Protein AF-A0A7X1XUM6-F1 (afdb_monomer_lite)

Secondary structure (DSSP, 8-state):
----------------------PPPTT-----HHHHHHHHHHHTS-GGGEEEEEEEE-TTT-SSEEEEEEES--HHHHHHHHHHTSSEEE--SSSEEEEEEE---TTSPPPHHHHHHHHTGGGGSSEEEE-SSS----TTTTS---SGGGGTTS--PPPSS-EEEEHHHHHHHHHHHHTTSSSEEEEEE-TTS-SEEE--SSEEEE--SEEEEEEEETT--S--EEEEEETTT--EEEEE--TT-HHHHHHHHHHHHHHHHHHTT--

pLDDT: mean 76.16, std 19.1, range [27.42, 94.5]

Sequence (267 aa):
MSSIYNTLEEPNLDIKLPNFVVSIPRKCNRITQTFIKNYAKILKCDPRNILIFERYSDTTISEYEFISCHYLHNENIDTHLDRLEIGYRVSTKGHSQWRFKRNIEKDKNLSDGEKYFSESFCQLFERAVDVTNGHEHLSRKNTEFKPDNRYDTLYKKPLQAPAIIYTSDVCVKLKRLTDQLINPVIEIAEEAGFPFNILKAGVITTKKPHILVKIREEKSDEVIYLAILDSQSLVISGIVQSKHSPEWNNFFMVINAENEDYQNEMV

Organism: NCBI:txid1608996

Foldseek 3Di:
DDDDDDPPDDPPPPPPPPDDDPDDDPDDPPCAPVNLCVVCVVVVHDQQQEKEWEWDDDPVRDPWIKIKIKGFDDVLLVVLCVLLVQWDWDDDPGITITIGTFHPDPPDDTDPSRLCVVQQVNLLHQFYQYPHVPDTPRPCPPDDNDNVLSRLQGADAFAPAKFKDFLVVLCVQCCVVPVPAAAKFKWKADLLRDDTHTRDGDIDIGRQQWIWIFIDHPPDPDTQWIFIAGRHPRHTSDIDGDPPRSVNVSNVSSVVSSSVNRVVVPD

Radius of gyration: 22.49 Å; chains: 1; bounding box: 47×79×59 Å

Structure (mmCIF, N/CA/C/O backbone):
data_AF-A0A7X1XUM6-F1
#
_entry.id   AF-A0A7X1XUM6-F1
#
loop_
_atom_site.group_PDB
_atom_site.id
_atom_site.type_symbol
_atom_site.label_atom_id
_atom_site.label_alt_id
_atom_site.label_comp_id
_atom_site.label_asym_id
_atom_site.label_entity_id
_atom_site.label_seq_id
_atom_site.pdbx_PDB_ins_code
_atom_site.Cartn_x
_atom_site.Cartn_y
_atom_site.Cartn_z
_atom_site.occupancy
_atom_site.B_iso_or_equiv
_atom_site.auth_seq_id
_atom_site.auth_comp_id
_atom_site.auth_asym_id
_atom_site.auth_atom_id
_atom_site.pdbx_PDB_model_num
ATOM 1 N N . MET A 1 1 ? -16.970 62.169 -5.654 1.00 32.16 1 MET A N 1
ATOM 2 C CA . MET A 1 1 ? -16.037 61.735 -6.715 1.00 32.16 1 MET A CA 1
ATOM 3 C C . MET A 1 1 ? -15.453 60.390 -6.307 1.00 32.16 1 MET A C 1
ATOM 5 O O . MET A 1 1 ? -14.990 60.307 -5.183 1.00 32.16 1 MET A O 1
ATOM 9 N N . SER A 1 2 ? -15.546 59.407 -7.216 1.00 28.92 2 SER A N 1
ATOM 10 C CA . SER A 1 2 ? -14.781 58.142 -7.351 1.00 28.92 2 SER A CA 1
ATOM 11 C C . SER A 1 2 ? -14.656 57.244 -6.104 1.00 28.92 2 SER A C 1
ATOM 13 O O . SER A 1 2 ? -13.972 57.609 -5.163 1.00 28.92 2 SER A O 1
ATOM 15 N N . SER A 1 3 ? -15.324 56.091 -5.966 1.00 30.84 3 SER A N 1
ATOM 16 C CA . SER A 1 3 ? -15.282 54.857 -6.784 1.00 30.84 3 SER A CA 1
ATOM 17 C C . SER A 1 3 ? -13.863 54.378 -7.092 1.00 30.84 3 SER A C 1
ATOM 19 O O . SER A 1 3 ? -13.256 54.861 -8.044 1.00 30.84 3 SER A O 1
ATOM 21 N N . ILE A 1 4 ? -13.385 53.386 -6.338 1.00 31.72 4 ILE A N 1
ATOM 22 C CA . ILE A 1 4 ? -12.414 52.397 -6.818 1.00 31.72 4 ILE A CA 1
ATOM 23 C C . ILE A 1 4 ? -12.965 51.027 -6.412 1.00 31.72 4 ILE A C 1
ATOM 25 O O . ILE A 1 4 ? -12.803 50.576 -5.281 1.00 31.72 4 ILE A O 1
ATOM 29 N N . TYR A 1 5 ? -13.686 50.410 -7.346 1.00 29.06 5 TYR A N 1
ATOM 30 C CA . TYR A 1 5 ? -13.863 48.967 -7.386 1.00 29.06 5 TYR A CA 1
ATOM 31 C C . TYR A 1 5 ? -12.498 48.361 -7.717 1.00 29.06 5 TYR A C 1
ATOM 33 O O . TYR A 1 5 ? -12.001 48.568 -8.819 1.00 29.06 5 TYR A O 1
ATOM 41 N N . ASN A 1 6 ? -11.907 47.618 -6.784 1.00 31.62 6 ASN A N 1
ATOM 42 C CA . ASN A 1 6 ? -10.947 46.578 -7.130 1.00 31.62 6 ASN A CA 1
ATOM 43 C C . ASN A 1 6 ? -11.684 45.251 -6.986 1.00 31.62 6 ASN A C 1
ATOM 45 O O . ASN A 1 6 ? -11.847 44.720 -5.890 1.00 31.62 6 ASN A O 1
ATOM 49 N N . THR A 1 7 ? -12.188 44.766 -8.114 1.00 32.69 7 THR A N 1
ATOM 50 C CA . THR A 1 7 ? -12.516 43.361 -8.330 1.00 32.69 7 THR A CA 1
ATOM 51 C C . THR A 1 7 ? -11.261 42.539 -8.055 1.00 32.69 7 THR A C 1
ATOM 53 O O . THR A 1 7 ? -10.292 42.605 -8.808 1.00 32.69 7 THR A O 1
ATOM 56 N N . LEU A 1 8 ? -11.267 41.795 -6.950 1.00 31.31 8 LEU A N 1
ATOM 57 C CA . LEU A 1 8 ? -10.407 40.630 -6.790 1.00 31.31 8 LEU A CA 1
ATOM 58 C C . LEU A 1 8 ? -10.924 39.595 -7.789 1.00 31.31 8 LEU A C 1
ATOM 60 O O . LEU A 1 8 ? -11.925 38.931 -7.536 1.00 31.31 8 LEU A O 1
ATOM 64 N N . GLU A 1 9 ? -10.299 39.551 -8.963 1.00 31.83 9 GLU A N 1
ATOM 65 C CA . GLU A 1 9 ? -10.439 38.426 -9.878 1.00 31.83 9 GLU A CA 1
ATOM 66 C C . GLU A 1 9 ? -10.019 37.162 -9.122 1.00 31.83 9 GLU A C 1
ATOM 68 O O . GLU A 1 9 ? -8.915 37.079 -8.576 1.00 31.83 9 GLU A O 1
ATOM 73 N N . GLU A 1 10 ? -10.935 36.200 -9.041 1.00 30.11 10 GLU A N 1
ATOM 74 C CA . GLU A 1 10 ? -10.632 34.849 -8.589 1.00 30.11 10 GLU A CA 1
ATOM 75 C C . GLU A 1 10 ? -9.456 34.313 -9.418 1.00 30.11 10 GLU A C 1
ATOM 77 O O . GLU A 1 10 ? -9.466 34.458 -10.647 1.00 30.11 10 GLU A O 1
ATOM 82 N N . PRO A 1 11 ? -8.434 33.688 -8.806 1.00 29.58 11 PRO A N 1
ATOM 83 C CA . PRO A 1 11 ? -7.434 32.981 -9.578 1.00 29.58 11 PRO A CA 1
ATOM 84 C C . PRO A 1 11 ? -8.122 31.785 -10.232 1.00 29.58 11 PRO A C 1
ATOM 86 O O . PRO A 1 11 ? -8.301 30.728 -9.631 1.00 29.58 11 PRO A O 1
ATOM 89 N N . ASN A 1 12 ? -8.512 31.979 -11.486 1.00 36.25 12 ASN A N 1
ATOM 90 C CA . ASN A 1 12 ? -8.958 30.940 -12.392 1.00 36.25 12 ASN A CA 1
ATOM 91 C C . ASN A 1 12 ? -7.724 30.097 -12.756 1.00 36.25 12 ASN A C 1
ATOM 93 O O . ASN A 1 12 ? -7.107 30.265 -13.808 1.00 36.25 12 ASN A O 1
ATOM 97 N N . LEU A 1 13 ? -7.283 29.252 -11.822 1.00 29.16 13 LEU A N 1
ATOM 98 C CA . LEU A 1 13 ? -6.218 28.27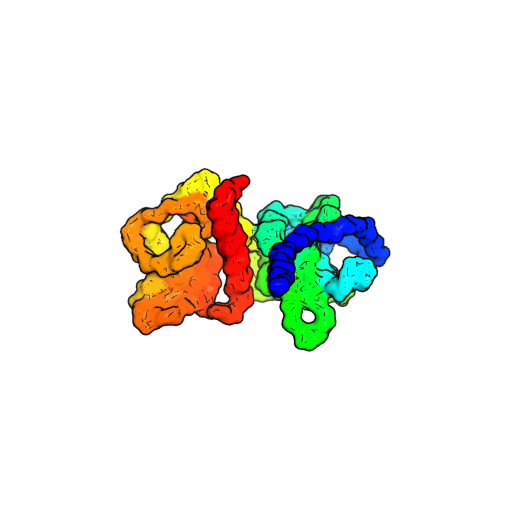7 -12.032 1.00 29.16 13 LEU A CA 1
ATOM 99 C C . LEU A 1 13 ? -6.818 27.048 -12.708 1.00 29.16 13 LEU A C 1
ATOM 101 O O . LEU A 1 13 ? -6.893 25.955 -12.155 1.00 29.16 13 LEU A O 1
ATOM 105 N N . ASP A 1 14 ? -7.215 27.260 -13.955 1.00 29.83 14 ASP A N 1
ATOM 106 C CA . ASP A 1 14 ? -7.395 26.216 -14.947 1.00 29.83 14 ASP A CA 1
ATOM 107 C C . ASP A 1 14 ? -5.982 25.680 -15.266 1.00 29.83 14 ASP A C 1
ATOM 109 O O . ASP A 1 14 ? -5.343 26.067 -16.249 1.00 29.83 14 ASP A O 1
ATOM 113 N N . ILE A 1 15 ? -5.411 24.868 -14.361 1.00 29.56 15 ILE A N 1
ATOM 114 C CA . ILE A 1 15 ? -4.108 24.219 -14.561 1.00 29.56 15 ILE A CA 1
ATOM 115 C C . ILE A 1 15 ? -4.306 23.150 -15.635 1.00 29.56 15 ILE A C 1
ATOM 117 O O . ILE A 1 15 ? -4.468 21.961 -15.365 1.00 29.56 15 ILE A O 1
ATOM 121 N N . LYS A 1 16 ? -4.286 23.577 -16.897 1.00 28.11 16 LYS A N 1
ATOM 122 C CA . LYS A 1 16 ? -4.074 22.678 -18.023 1.00 28.11 16 LYS A CA 1
ATOM 123 C C . LYS A 1 16 ? -2.648 22.157 -17.918 1.00 28.11 16 LYS A C 1
ATOM 125 O O . LYS A 1 16 ? -1.697 22.858 -18.260 1.00 28.11 16 LYS A O 1
ATOM 130 N N . LEU A 1 17 ? -2.515 20.927 -17.418 1.00 32.56 17 LEU A N 1
ATOM 131 C CA . LEU A 1 17 ? -1.281 20.150 -17.502 1.00 32.56 17 LEU A CA 1
ATOM 132 C C . LEU A 1 17 ? -0.749 20.242 -18.945 1.00 32.56 17 LEU A C 1
ATOM 134 O O . LEU A 1 17 ? -1.526 20.051 -19.887 1.00 32.56 17 LEU A O 1
ATOM 138 N N . PRO A 1 18 ? 0.536 20.581 -19.153 1.00 32.22 18 PRO A N 1
ATOM 139 C CA . PRO A 1 18 ? 1.068 20.766 -20.492 1.00 32.22 18 PRO A CA 1
ATOM 140 C C . PRO A 1 18 ? 0.924 19.468 -21.288 1.00 32.22 18 PRO A C 1
ATOM 142 O O . PRO A 1 18 ? 1.249 18.385 -20.804 1.00 32.22 18 PRO A O 1
ATOM 145 N N . ASN A 1 19 ? 0.428 19.595 -22.521 1.00 32.66 19 ASN A N 1
ATOM 146 C CA . ASN A 1 19 ? 0.360 18.508 -23.491 1.00 32.66 19 ASN A CA 1
ATOM 147 C C . ASN A 1 19 ? 1.745 17.857 -23.616 1.00 32.66 19 ASN A C 1
ATOM 149 O O . ASN A 1 19 ? 2.648 18.421 -24.238 1.00 32.66 19 ASN A O 1
ATOM 153 N N . PHE A 1 20 ? 1.915 16.674 -23.024 1.00 32.88 20 PHE A N 1
ATOM 154 C CA . PHE A 1 20 ? 3.135 15.889 -23.146 1.00 32.88 20 PHE A CA 1
ATOM 155 C C . PHE A 1 20 ? 3.291 15.437 -24.601 1.00 32.88 20 PHE A C 1
ATOM 157 O O . PHE A 1 20 ? 2.687 14.460 -25.045 1.00 32.88 20 PHE A O 1
ATOM 164 N N . VAL A 1 21 ? 4.118 16.152 -25.361 1.00 27.42 21 VAL A N 1
ATOM 165 C CA . VAL A 1 21 ? 4.649 15.643 -26.623 1.00 27.42 21 VAL A CA 1
ATOM 166 C C . VAL A 1 21 ? 5.589 14.497 -26.267 1.00 27.42 21 VAL A C 1
ATOM 168 O O . VAL A 1 21 ? 6.595 14.689 -25.589 1.00 27.42 21 VAL A O 1
ATOM 171 N N . VAL A 1 22 ? 5.235 13.289 -26.705 1.00 34.06 22 VAL A N 1
ATOM 172 C CA . VAL A 1 22 ? 6.053 12.083 -26.554 1.00 34.06 22 VAL A CA 1
ATOM 173 C C . VAL A 1 22 ? 7.311 12.234 -27.415 1.00 34.06 22 VAL A C 1
ATOM 175 O O . VAL A 1 22 ? 7.354 11.793 -28.562 1.00 34.06 22 VAL A O 1
ATOM 178 N N . SER A 1 23 ? 8.348 12.874 -26.880 1.00 29.62 23 SER A N 1
ATOM 179 C CA . SER A 1 23 ? 9.704 12.814 -27.419 1.00 29.62 23 SER A CA 1
ATOM 180 C C . SER A 1 23 ? 10.449 11.671 -26.725 1.00 29.62 23 SER A C 1
ATOM 182 O O . SER A 1 23 ? 10.585 11.615 -25.507 1.00 29.62 23 SER A O 1
ATOM 184 N N . ILE A 1 24 ? 10.869 10.683 -27.515 1.00 31.80 24 ILE A N 1
ATOM 185 C CA . ILE A 1 24 ? 11.594 9.498 -27.044 1.00 31.80 24 ILE A CA 1
ATOM 186 C C . ILE A 1 24 ? 13.080 9.874 -26.887 1.00 31.80 24 ILE A C 1
ATOM 188 O O . ILE A 1 24 ? 13.707 10.185 -27.905 1.00 31.80 24 ILE A O 1
ATOM 192 N N . PRO A 1 25 ? 13.690 9.797 -25.686 1.00 33.44 25 PRO A N 1
ATOM 193 C CA . PRO A 1 25 ? 15.125 10.023 -25.537 1.00 33.44 25 PRO A CA 1
ATOM 194 C C . PRO A 1 25 ? 15.942 8.859 -26.122 1.00 33.44 25 PRO A C 1
ATOM 196 O O . PRO A 1 25 ? 15.570 7.684 -26.041 1.00 33.44 25 PRO A O 1
ATOM 199 N N . ARG A 1 26 ? 17.084 9.192 -26.737 1.00 34.44 26 ARG A N 1
ATOM 200 C CA . ARG A 1 26 ? 18.021 8.259 -27.388 1.00 34.44 26 ARG A CA 1
ATOM 201 C C . ARG A 1 26 ? 18.742 7.353 -26.373 1.00 34.44 26 ARG A C 1
ATOM 203 O O . ARG A 1 26 ? 19.391 7.837 -25.459 1.00 34.44 26 ARG A O 1
ATOM 210 N N . LYS A 1 27 ? 18.727 6.043 -26.672 1.00 37.75 27 LYS A N 1
ATOM 211 C CA . LYS A 1 27 ? 19.560 4.939 -26.136 1.00 37.75 27 LYS A CA 1
ATOM 212 C C . LYS A 1 27 ? 19.536 4.707 -24.610 1.00 37.75 27 LYS A C 1
ATOM 214 O O . LYS A 1 27 ? 20.571 4.415 -24.025 1.00 37.75 27 LYS A O 1
ATOM 219 N N . CYS A 1 28 ? 18.356 4.649 -23.996 1.00 41.69 28 CYS A N 1
ATOM 220 C CA . CYS A 1 28 ? 18.159 3.621 -22.964 1.00 41.69 28 CYS A CA 1
ATOM 221 C C . CYS A 1 28 ? 17.975 2.281 -23.686 1.00 41.69 28 CYS A C 1
ATOM 223 O O . CYS A 1 28 ? 17.229 2.211 -24.670 1.00 41.69 28 CYS A O 1
ATOM 225 N N . ASN A 1 29 ? 18.651 1.215 -23.251 1.00 50.03 29 ASN A N 1
ATOM 226 C CA . ASN A 1 29 ? 18.242 -0.132 -23.645 1.00 50.03 29 ASN A CA 1
ATOM 227 C C . ASN A 1 29 ? 16.802 -0.280 -23.166 1.00 50.03 29 ASN A C 1
ATOM 229 O O . ASN A 1 29 ? 16.584 -0.422 -21.972 1.00 50.03 29 ASN A O 1
ATOM 233 N N . ARG A 1 30 ? 15.831 -0.148 -24.079 1.00 70.44 30 ARG A N 1
ATOM 234 C CA . ARG A 1 30 ? 14.404 -0.094 -23.751 1.00 70.44 30 ARG A CA 1
A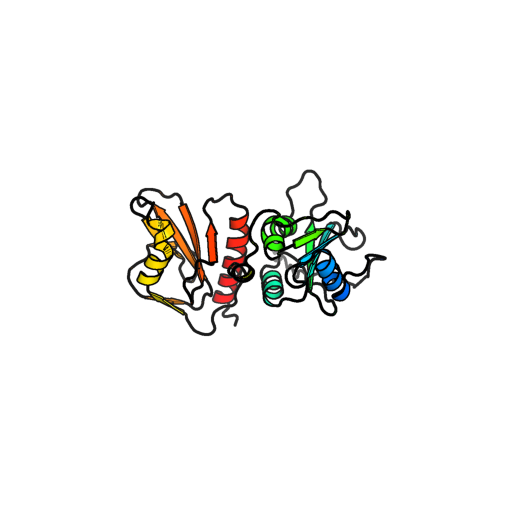TOM 235 C C . ARG A 1 30 ? 14.094 -1.280 -22.843 1.00 70.44 30 ARG A C 1
ATOM 237 O O . ARG A 1 30 ? 14.104 -2.416 -23.319 1.00 70.44 30 ARG A O 1
ATOM 244 N N . ILE A 1 31 ? 13.889 -1.035 -21.547 1.00 81.69 31 ILE A N 1
ATOM 245 C CA . ILE A 1 31 ? 13.549 -2.106 -20.617 1.00 81.69 31 ILE A CA 1
ATOM 246 C C . ILE A 1 31 ? 12.220 -2.663 -21.122 1.00 81.69 31 ILE A C 1
ATOM 248 O O . ILE A 1 31 ? 11.232 -1.950 -21.281 1.00 81.69 31 ILE A O 1
ATOM 252 N N . THR A 1 32 ? 12.242 -3.929 -21.523 1.00 87.38 32 THR A N 1
ATOM 253 C CA . THR A 1 32 ? 11.083 -4.631 -22.073 1.00 87.38 32 THR A CA 1
ATOM 254 C C . THR A 1 32 ? 10.661 -5.732 -21.121 1.00 87.38 32 THR A C 1
ATOM 256 O O . THR A 1 32 ? 11.441 -6.197 -20.290 1.00 87.38 32 THR A O 1
ATOM 259 N N . GLN A 1 33 ? 9.452 -6.252 -21.321 1.00 92.00 33 GLN A N 1
ATOM 260 C CA . GLN A 1 33 ? 9.003 -7.466 -20.647 1.00 92.00 33 GLN A CA 1
ATOM 261 C C . GLN A 1 33 ? 10.019 -8.621 -20.771 1.00 92.00 33 GLN A C 1
ATOM 263 O O . GLN A 1 33 ? 10.271 -9.339 -19.804 1.00 92.00 33 GLN A O 1
ATOM 268 N N . THR A 1 34 ? 10.621 -8.797 -21.954 1.00 89.81 34 THR A N 1
ATOM 269 C CA . THR A 1 34 ? 11.641 -9.827 -22.201 1.00 89.81 34 THR A CA 1
ATOM 270 C C . THR A 1 34 ? 12.904 -9.576 -21.386 1.00 89.81 34 THR A C 1
ATOM 272 O O . THR A 1 34 ? 13.454 -10.521 -20.823 1.00 89.81 34 THR A O 1
ATOM 275 N N . PHE A 1 35 ? 13.339 -8.317 -21.276 1.00 87.12 35 PHE A N 1
ATOM 276 C CA . PHE A 1 35 ? 14.477 -7.942 -20.439 1.00 87.12 35 PHE A CA 1
ATOM 277 C C . PHE A 1 35 ? 14.232 -8.322 -18.975 1.00 87.12 35 PHE A C 1
ATOM 279 O O . PHE A 1 35 ? 15.037 -9.054 -18.409 1.00 87.12 35 PHE A O 1
ATOM 286 N N . ILE A 1 36 ? 13.087 -7.928 -18.403 1.00 89.00 36 ILE A N 1
ATOM 287 C CA . ILE A 1 36 ? 12.716 -8.238 -17.009 1.00 89.00 36 ILE A CA 1
ATOM 288 C C . ILE A 1 36 ? 12.735 -9.756 -16.772 1.00 89.00 36 ILE A C 1
ATOM 290 O O . ILE A 1 36 ? 13.375 -10.239 -15.840 1.00 89.00 36 ILE A O 1
ATOM 294 N N . LYS A 1 37 ? 12.096 -10.531 -17.661 1.00 90.12 37 LYS A N 1
ATOM 295 C CA . LYS A 1 37 ? 12.052 -12.002 -17.570 1.00 90.12 37 LYS A CA 1
ATOM 296 C C . LYS A 1 37 ? 13.434 -12.647 -17.656 1.00 90.12 37 LYS A C 1
ATOM 298 O O . LYS A 1 37 ? 13.687 -13.633 -16.971 1.00 90.12 37 LYS A O 1
ATOM 303 N N . ASN A 1 38 ? 14.316 -12.136 -18.510 1.00 84.00 38 ASN A N 1
ATOM 304 C CA . ASN A 1 38 ? 15.668 -12.671 -18.646 1.00 84.00 38 ASN A CA 1
ATOM 305 C C . ASN A 1 38 ? 16.536 -12.309 -17.441 1.00 84.00 38 ASN A C 1
ATOM 307 O O . ASN A 1 38 ? 17.257 -13.168 -16.941 1.00 84.00 38 ASN A O 1
ATOM 311 N N . TYR A 1 39 ? 16.417 -11.081 -16.936 1.00 82.88 39 TYR A N 1
ATOM 312 C CA . TYR A 1 39 ? 17.138 -10.641 -15.745 1.00 82.88 39 TYR A CA 1
ATOM 313 C C . TYR A 1 39 ? 16.723 -11.452 -14.508 1.00 82.88 39 TYR A C 1
ATOM 315 O O . TYR A 1 39 ? 17.571 -11.893 -13.739 1.00 82.88 39 TYR A O 1
ATOM 323 N N . ALA A 1 40 ? 15.432 -11.774 -14.386 1.00 84.50 40 ALA A N 1
ATOM 324 C CA . ALA A 1 40 ? 14.916 -12.659 -13.344 1.00 84.50 40 ALA A CA 1
ATOM 325 C C . ALA A 1 40 ? 15.569 -14.040 -13.316 1.00 84.50 40 ALA A C 1
ATOM 327 O O . ALA A 1 40 ? 15.913 -14.552 -12.252 1.00 84.50 40 ALA A O 1
ATOM 328 N N . LYS A 1 41 ? 15.792 -14.629 -14.497 1.00 82.44 41 LYS A N 1
ATOM 329 C CA . LYS A 1 41 ? 16.476 -15.922 -14.620 1.00 82.44 41 LYS A CA 1
ATOM 330 C C . LYS A 1 41 ? 17.918 -15.848 -14.127 1.00 82.44 41 LYS A C 1
ATOM 332 O O . LYS A 1 41 ? 18.370 -16.785 -13.478 1.00 82.44 41 LYS A O 1
ATOM 337 N N . ILE A 1 42 ? 18.620 -14.749 -14.416 1.00 80.88 42 ILE A N 1
ATOM 338 C CA . ILE A 1 42 ? 19.998 -14.521 -13.951 1.00 80.88 42 ILE A CA 1
ATOM 339 C C . ILE A 1 42 ? 20.025 -14.453 -12.419 1.00 80.88 42 ILE A C 1
ATOM 341 O O . ILE A 1 42 ? 20.851 -15.110 -11.789 1.00 80.88 42 ILE A O 1
ATOM 345 N N . LEU A 1 43 ? 19.072 -13.731 -11.827 1.00 77.81 43 LEU A N 1
ATOM 346 C CA . LEU A 1 43 ? 18.951 -13.556 -10.377 1.00 77.81 43 LEU A CA 1
ATOM 347 C C . LEU A 1 43 ? 18.299 -14.737 -9.642 1.00 77.81 43 LEU A C 1
ATOM 349 O O . LEU A 1 43 ? 18.236 -14.725 -8.414 1.00 77.81 43 LEU A O 1
ATOM 353 N N . LYS A 1 44 ? 17.835 -15.760 -10.372 1.00 83.06 44 LYS A N 1
ATOM 354 C CA . LYS A 1 44 ? 17.134 -16.938 -9.836 1.00 83.06 44 LYS A CA 1
ATOM 355 C C . LYS A 1 44 ? 15.924 -16.581 -8.956 1.00 83.06 44 LYS A C 1
ATOM 357 O O . LYS A 1 44 ? 15.707 -17.219 -7.930 1.00 83.06 44 LYS A O 1
ATOM 362 N N . CYS A 1 45 ? 15.126 -15.597 -9.364 1.00 81.25 45 CYS A N 1
ATOM 363 C CA . CYS A 1 45 ? 13.873 -15.236 -8.692 1.00 81.25 45 CYS A CA 1
ATOM 364 C C . CYS A 1 45 ? 12.693 -15.149 -9.673 1.00 81.25 45 CYS A C 1
ATOM 366 O O . CYS A 1 45 ? 12.867 -15.180 -10.896 1.00 81.25 45 CYS A O 1
ATOM 368 N N . ASP A 1 46 ? 11.469 -15.096 -9.138 1.00 88.19 46 ASP A N 1
ATOM 369 C CA . ASP A 1 46 ? 10.257 -14.990 -9.955 1.00 88.19 46 ASP A CA 1
ATOM 370 C C . ASP A 1 46 ? 10.222 -13.619 -10.657 1.00 88.19 46 ASP A C 1
ATOM 372 O O . ASP A 1 46 ? 10.294 -12.589 -9.982 1.00 88.19 46 ASP A O 1
ATOM 376 N N . PRO A 1 47 ? 10.063 -13.552 -11.993 1.00 89.62 47 PRO A N 1
ATOM 377 C CA . PRO A 1 47 ? 10.012 -12.282 -12.717 1.00 89.62 47 PRO A CA 1
ATOM 378 C C . PRO A 1 47 ? 8.851 -11.361 -12.304 1.00 89.62 47 PRO A C 1
ATOM 380 O O . PRO A 1 47 ? 8.881 -10.177 -12.627 1.00 89.62 47 PRO A O 1
ATOM 383 N N . ARG A 1 48 ? 7.827 -11.873 -11.609 1.00 90.50 48 ARG A N 1
ATOM 384 C CA . ARG A 1 48 ? 6.728 -11.082 -11.024 1.00 90.50 48 ARG A CA 1
ATOM 385 C C . ARG A 1 48 ? 7.120 -10.369 -9.728 1.00 90.50 48 ARG A C 1
ATOM 387 O O . ARG A 1 48 ? 6.363 -9.525 -9.260 1.00 90.50 48 ARG A O 1
ATOM 394 N N . ASN A 1 49 ? 8.267 -10.713 -9.148 1.00 88.31 49 ASN A N 1
ATOM 395 C CA . ASN A 1 49 ? 8.744 -10.195 -7.867 1.00 88.31 49 ASN A CA 1
ATOM 396 C C . ASN A 1 49 ? 9.996 -9.325 -8.025 1.00 88.31 49 ASN A C 1
ATOM 398 O O . ASN A 1 49 ? 10.691 -9.067 -7.046 1.00 88.31 49 ASN A O 1
ATOM 402 N N . ILE A 1 50 ? 10.294 -8.876 -9.245 1.00 87.31 50 ILE A N 1
ATOM 403 C CA . ILE A 1 50 ? 11.452 -8.032 -9.531 1.00 87.31 50 ILE A CA 1
ATOM 404 C C . ILE A 1 50 ? 10.989 -6.677 -10.025 1.00 87.31 50 ILE A C 1
ATOM 406 O O . ILE A 1 50 ? 10.199 -6.578 -10.965 1.00 87.31 50 ILE A O 1
ATOM 410 N N . LEU A 1 51 ? 11.572 -5.652 -9.425 1.00 90.69 51 LEU A N 1
ATOM 411 C CA . LEU A 1 51 ? 11.579 -4.294 -9.918 1.00 90.69 51 LEU A CA 1
ATOM 412 C C . LEU A 1 51 ? 12.934 -4.025 -10.575 1.00 90.69 51 LEU A C 1
ATOM 414 O O . LEU A 1 51 ? 13.978 -4.225 -9.963 1.00 90.69 51 LEU A O 1
ATOM 418 N N . ILE A 1 52 ? 12.928 -3.582 -11.824 1.00 88.81 52 ILE A N 1
ATOM 419 C CA . ILE A 1 52 ? 14.100 -3.015 -12.489 1.00 88.81 52 ILE A CA 1
ATOM 420 C C . ILE A 1 52 ? 13.888 -1.511 -12.520 1.00 88.81 52 ILE A C 1
ATOM 422 O O . ILE A 1 52 ? 12.831 -1.069 -12.957 1.00 88.81 52 ILE A O 1
ATOM 426 N N . PHE A 1 53 ? 14.855 -0.717 -12.087 1.00 88.25 53 PHE A N 1
ATOM 427 C CA . PHE A 1 53 ? 14.756 0.727 -12.194 1.00 88.25 53 PHE A CA 1
ATOM 428 C C . PHE A 1 53 ? 16.022 1.358 -12.755 1.00 88.25 53 PHE A C 1
ATOM 430 O O . PHE A 1 53 ? 17.118 0.818 -12.638 1.00 88.25 53 PHE A O 1
ATOM 437 N N . GLU A 1 54 ? 15.851 2.511 -13.384 1.00 85.12 54 GLU A N 1
ATOM 438 C CA . GLU A 1 54 ? 16.934 3.352 -13.877 1.00 85.12 54 GLU A CA 1
ATOM 439 C C . GLU A 1 54 ? 16.708 4.798 -13.441 1.00 85.12 54 GLU A C 1
ATOM 441 O O . GLU A 1 54 ? 15.577 5.279 -13.360 1.00 85.12 54 GLU A O 1
ATOM 446 N N . ARG A 1 55 ? 17.794 5.498 -13.139 1.00 83.00 55 ARG A N 1
ATOM 447 C CA . ARG A 1 55 ? 17.817 6.917 -12.816 1.00 83.00 55 ARG A CA 1
ATOM 448 C C . ARG A 1 55 ? 18.223 7.644 -14.080 1.00 83.00 55 ARG A C 1
ATOM 450 O O . ARG A 1 55 ? 19.304 7.398 -14.610 1.00 83.00 55 ARG A O 1
ATOM 457 N N . TYR A 1 56 ? 17.368 8.528 -14.569 1.00 74.56 56 TYR A N 1
ATOM 458 C CA . TYR A 1 56 ? 17.686 9.305 -15.756 1.00 74.56 56 TYR A CA 1
ATOM 459 C C . TYR A 1 56 ? 17.336 10.778 -15.548 1.00 74.56 56 TYR A C 1
ATOM 461 O O . TYR A 1 56 ? 16.366 11.130 -14.873 1.00 74.56 56 TYR A O 1
ATOM 469 N N . SER A 1 57 ? 18.175 11.629 -16.129 1.00 71.12 57 SER A N 1
ATOM 470 C CA . SER A 1 57 ? 17.996 13.073 -16.197 1.00 71.12 57 SER A CA 1
ATOM 471 C C . SER A 1 57 ? 17.743 13.430 -17.652 1.00 71.12 57 SER A C 1
ATOM 473 O O . SER A 1 57 ? 18.527 13.038 -18.519 1.00 71.12 57 SER A O 1
ATOM 475 N N . ASP A 1 58 ? 16.650 14.134 -17.929 1.00 64.56 58 ASP A N 1
ATOM 476 C CA . ASP A 1 58 ? 16.415 14.717 -19.247 1.00 64.56 58 ASP A CA 1
ATOM 477 C C . ASP A 1 58 ? 15.978 16.171 -19.093 1.00 64.56 58 ASP A C 1
ATOM 479 O O . ASP A 1 58 ? 14.788 16.491 -19.035 1.00 64.56 58 ASP A O 1
ATOM 483 N N . THR A 1 59 ? 16.978 17.049 -19.057 1.00 63.12 59 THR A N 1
ATOM 484 C CA . THR A 1 59 ? 16.807 18.499 -18.922 1.00 63.12 59 THR A CA 1
ATOM 485 C C . THR A 1 59 ? 16.085 19.141 -20.106 1.00 63.12 59 THR A C 1
ATOM 487 O O . THR A 1 59 ? 15.709 20.306 -20.021 1.00 63.12 59 THR A O 1
ATOM 490 N N . THR A 1 60 ? 15.854 18.408 -21.204 1.00 57.91 60 THR A N 1
ATOM 491 C CA . THR A 1 60 ? 15.049 18.894 -22.336 1.00 57.91 60 THR A CA 1
ATOM 492 C C . THR A 1 60 ? 13.548 18.679 -22.135 1.00 57.91 60 THR A C 1
ATOM 494 O O . THR A 1 60 ? 12.746 19.327 -22.805 1.00 57.91 60 THR A O 1
ATOM 497 N N . ILE A 1 61 ? 13.166 17.790 -21.210 1.00 55.56 61 ILE A N 1
ATOM 498 C CA . ILE A 1 61 ? 11.774 17.418 -20.913 1.00 55.56 61 ILE A CA 1
ATOM 499 C C . ILE A 1 61 ? 11.352 17.929 -19.529 1.00 55.56 61 ILE A C 1
ATOM 501 O O . ILE A 1 61 ? 10.185 18.250 -19.315 1.00 55.56 61 ILE A O 1
ATOM 505 N N . SER A 1 62 ? 12.281 17.991 -18.575 1.00 63.53 62 SER A N 1
ATOM 506 C CA . SER A 1 62 ? 12.000 18.357 -17.189 1.00 63.53 62 SER A CA 1
ATOM 507 C C . SER A 1 62 ? 13.274 18.820 -16.490 1.00 63.53 62 SER A C 1
ATOM 509 O O . SER A 1 62 ? 14.324 18.203 -16.630 1.00 63.53 62 SER A O 1
ATOM 511 N N . GLU A 1 63 ? 13.174 19.858 -15.659 1.00 66.19 63 GLU A N 1
ATOM 512 C CA . GLU A 1 63 ? 14.268 20.274 -14.767 1.00 66.19 63 GLU A CA 1
ATOM 513 C C . GLU A 1 63 ? 14.545 19.254 -13.647 1.00 66.19 63 GLU A C 1
ATOM 515 O O . GLU A 1 63 ? 15.511 19.392 -12.906 1.00 66.19 63 GLU A O 1
ATOM 520 N N . TYR A 1 64 ? 13.699 18.230 -13.512 1.00 68.12 64 TYR A N 1
ATOM 521 C CA . TYR A 1 64 ? 13.817 17.172 -12.513 1.00 68.12 64 TYR A CA 1
ATOM 522 C C . TYR A 1 64 ? 14.396 15.879 -13.083 1.00 68.12 64 TYR A C 1
ATOM 524 O O . TYR A 1 64 ? 14.088 15.486 -14.210 1.00 68.12 64 TYR A O 1
ATOM 532 N N . GLU A 1 65 ? 15.153 15.173 -12.243 1.00 78.88 65 GLU A N 1
ATOM 533 C CA . GLU A 1 65 ? 15.533 13.783 -12.470 1.00 78.88 65 GLU A CA 1
ATOM 534 C C . GLU A 1 65 ? 14.362 12.844 -12.168 1.00 78.88 65 GLU A C 1
ATOM 536 O O . GLU A 1 65 ? 13.447 13.180 -11.411 1.00 78.88 65 GLU A O 1
ATOM 541 N N . PHE A 1 66 ? 14.404 11.640 -12.734 1.00 84.38 66 PHE A N 1
ATOM 542 C CA . PHE A 1 66 ? 13.402 10.612 -12.481 1.00 84.38 66 PHE A CA 1
ATOM 543 C C . PHE A 1 66 ? 14.028 9.269 -12.134 1.00 84.38 66 PHE A C 1
ATOM 545 O O . PHE A 1 66 ? 15.097 8.905 -12.626 1.00 84.38 66 PHE A O 1
ATOM 552 N N . ILE A 1 67 ? 13.293 8.506 -11.331 1.00 86.94 67 ILE A N 1
ATOM 553 C CA . ILE A 1 67 ? 13.485 7.071 -11.145 1.00 86.94 67 ILE A CA 1
ATOM 554 C C . ILE A 1 67 ? 12.435 6.371 -12.010 1.00 86.94 67 ILE A C 1
ATOM 556 O O . ILE A 1 67 ? 11.245 6.417 -11.701 1.00 86.94 67 ILE A O 1
ATOM 560 N N . SER A 1 68 ? 12.864 5.764 -13.116 1.00 89.56 68 SER A N 1
ATOM 561 C CA . SER A 1 68 ? 12.017 4.961 -13.998 1.00 89.56 68 SER A CA 1
ATOM 562 C C . SER A 1 68 ? 11.995 3.522 -13.523 1.00 89.56 68 SER A C 1
ATOM 564 O O . SER A 1 68 ? 12.993 2.819 -13.607 1.00 89.56 68 SER A O 1
ATOM 566 N N . CYS A 1 69 ? 10.845 3.084 -13.050 1.00 91.75 69 CYS A N 1
ATOM 567 C CA . CYS A 1 69 ? 10.567 1.777 -12.489 1.00 91.75 69 CYS A CA 1
ATOM 568 C C . CYS A 1 69 ? 9.867 0.888 -13.511 1.00 91.75 69 CYS A C 1
ATOM 570 O O . CYS A 1 69 ? 8.892 1.307 -14.125 1.00 91.75 69 CYS A O 1
ATOM 572 N N . HIS A 1 70 ? 10.315 -0.355 -13.645 1.00 93.31 70 HIS A N 1
ATOM 573 C CA . HIS A 1 70 ? 9.820 -1.342 -14.596 1.00 93.31 70 HIS A CA 1
ATOM 574 C C . HIS A 1 70 ? 9.595 -2.686 -13.907 1.00 93.31 70 HIS A C 1
ATOM 576 O O . HIS A 1 70 ? 10.503 -3.250 -13.296 1.00 93.31 70 HIS A O 1
ATOM 582 N N . TYR A 1 71 ? 8.397 -3.237 -14.052 1.00 94.12 71 TYR A N 1
ATOM 583 C CA . TYR A 1 71 ? 8.031 -4.537 -13.489 1.00 94.12 71 TYR A CA 1
ATOM 584 C C . TYR A 1 71 ? 6.983 -5.220 -14.371 1.00 94.12 71 TYR A C 1
ATOM 586 O O . TYR A 1 71 ? 6.337 -4.576 -15.200 1.00 94.12 71 TYR A O 1
ATOM 594 N N . LEU A 1 72 ? 6.830 -6.543 -14.252 1.00 94.00 72 LEU A N 1
ATOM 595 C CA . LEU A 1 72 ? 5.748 -7.232 -14.961 1.00 94.00 72 LEU A CA 1
ATOM 596 C C . LEU A 1 72 ? 4.397 -6.694 -14.494 1.00 94.00 72 LEU A C 1
ATOM 598 O O . LEU A 1 72 ? 4.186 -6.559 -13.295 1.00 94.00 72 LEU A O 1
ATOM 602 N N . HIS A 1 73 ? 3.508 -6.421 -15.451 1.00 90.00 73 HIS A N 1
ATOM 603 C CA . HIS A 1 73 ? 2.240 -5.746 -15.193 1.00 90.00 73 HIS A CA 1
ATOM 604 C C . HIS A 1 73 ? 1.483 -6.357 -14.011 1.00 90.00 73 HIS A C 1
ATOM 606 O O . HIS A 1 73 ? 1.333 -7.581 -13.916 1.00 90.00 73 HIS A O 1
ATOM 612 N N . ASN A 1 74 ? 1.043 -5.481 -13.113 1.00 90.25 74 ASN A N 1
ATOM 613 C CA . ASN A 1 74 ? 0.350 -5.852 -11.900 1.00 90.25 74 ASN A CA 1
ATOM 614 C C . ASN A 1 74 ? -0.703 -4.802 -11.562 1.00 90.25 74 ASN A C 1
ATOM 616 O O . ASN A 1 74 ? -0.366 -3.717 -11.094 1.00 90.25 74 ASN A O 1
ATOM 620 N N . GLU A 1 75 ? -1.966 -5.158 -11.767 1.00 88.31 75 GLU A N 1
ATOM 621 C CA . GLU A 1 75 ? -3.072 -4.211 -11.647 1.00 88.31 75 GLU A CA 1
ATOM 622 C C . GLU A 1 75 ? -3.238 -3.650 -10.231 1.00 88.31 75 GLU A C 1
ATOM 624 O O . GLU A 1 75 ? -3.580 -2.483 -10.087 1.00 88.31 75 GLU A O 1
ATOM 629 N N . ASN A 1 76 ? -2.929 -4.425 -9.185 1.00 88.94 76 ASN A N 1
ATOM 630 C CA . ASN A 1 76 ? -3.022 -3.941 -7.803 1.00 88.94 76 ASN A CA 1
ATOM 631 C C . ASN A 1 76 ? -1.991 -2.838 -7.529 1.00 88.94 76 ASN A C 1
ATOM 633 O O . ASN A 1 76 ? -2.316 -1.821 -6.924 1.00 88.94 76 ASN A O 1
ATOM 637 N N . ILE A 1 77 ? -0.749 -3.031 -7.989 1.00 90.94 77 ILE A N 1
ATOM 638 C CA . ILE A 1 77 ? 0.315 -2.029 -7.843 1.00 90.94 77 ILE A CA 1
ATOM 639 C C . ILE A 1 77 ? 0.012 -0.810 -8.714 1.00 90.94 77 ILE A C 1
ATOM 641 O O . ILE A 1 77 ? 0.130 0.316 -8.243 1.00 90.94 77 ILE A O 1
ATOM 645 N N . ASP A 1 78 ? -0.385 -1.033 -9.967 1.00 91.12 78 ASP A N 1
ATOM 646 C CA . ASP A 1 78 ? -0.723 0.045 -10.893 1.00 91.12 78 ASP A CA 1
ATOM 647 C C . ASP A 1 78 ? -1.886 0.893 -10.354 1.00 91.12 78 ASP A C 1
ATOM 649 O O . ASP A 1 78 ? -1.733 2.102 -10.239 1.00 91.12 78 ASP A O 1
ATOM 653 N N . THR A 1 79 ? -2.985 0.265 -9.919 1.00 89.88 79 THR A N 1
ATOM 654 C CA . THR A 1 79 ? -4.143 0.954 -9.317 1.00 89.88 79 THR A CA 1
ATOM 655 C C . THR A 1 79 ? -3.741 1.737 -8.073 1.00 89.88 79 THR A C 1
ATOM 657 O O . THR A 1 79 ? -4.175 2.869 -7.888 1.00 89.88 79 THR A O 1
ATOM 660 N N . HIS A 1 80 ? -2.902 1.155 -7.214 1.00 91.25 80 HIS A N 1
ATOM 661 C CA . HIS A 1 80 ? -2.416 1.843 -6.025 1.00 91.25 80 HIS A CA 1
ATOM 662 C C . HIS A 1 80 ? -1.631 3.108 -6.374 1.00 91.25 80 HIS A C 1
ATOM 664 O O . HIS A 1 80 ? -1.877 4.159 -5.793 1.00 91.25 80 HIS A O 1
ATOM 670 N N . LEU A 1 81 ? -0.705 3.025 -7.328 1.00 91.25 81 LEU A N 1
ATOM 671 C CA . LEU A 1 81 ? 0.094 4.175 -7.744 1.00 91.25 81 LEU A CA 1
ATOM 672 C C . LEU A 1 81 ? -0.736 5.224 -8.489 1.00 91.25 81 LEU A C 1
ATOM 674 O O . LEU A 1 81 ? -0.547 6.414 -8.242 1.00 91.25 81 LEU A O 1
ATOM 678 N N . ASP A 1 82 ? -1.658 4.784 -9.354 1.00 89.88 82 ASP A N 1
ATOM 679 C CA . ASP A 1 82 ? -2.617 5.651 -10.048 1.00 89.88 82 ASP A CA 1
ATOM 680 C C . ASP A 1 82 ? -3.437 6.431 -9.015 1.00 89.88 82 ASP A C 1
ATOM 682 O O . ASP A 1 82 ? -3.639 7.633 -9.165 1.00 89.88 82 ASP A O 1
ATOM 686 N N . ARG A 1 83 ? -3.836 5.775 -7.920 1.00 90.44 83 ARG A N 1
ATOM 687 C CA . ARG A 1 83 ? -4.670 6.401 -6.900 1.00 90.44 83 ARG A CA 1
ATOM 688 C C . ARG A 1 83 ? -3.924 7.309 -5.924 1.00 90.44 83 ARG A C 1
ATOM 690 O O . ARG A 1 83 ? -4.503 8.292 -5.465 1.00 90.44 83 ARG A O 1
ATOM 697 N N . LEU A 1 84 ? -2.683 6.978 -5.568 1.00 88.31 84 LEU A N 1
ATOM 698 C CA . LEU A 1 84 ? -1.888 7.794 -4.646 1.00 88.31 84 LEU A CA 1
ATOM 699 C C . LEU A 1 84 ? -1.325 9.069 -5.290 1.00 88.31 84 LEU A C 1
ATOM 701 O O . LEU A 1 84 ? -0.881 9.952 -4.564 1.00 88.31 84 LEU A O 1
ATOM 705 N N . GLU A 1 85 ? -1.292 9.151 -6.622 1.00 85.44 85 GLU A N 1
ATOM 706 C CA . GLU A 1 85 ? -0.780 10.310 -7.373 1.00 85.44 85 GLU A CA 1
ATOM 707 C C . GLU A 1 85 ? 0.706 10.657 -7.087 1.00 85.44 85 GLU A C 1
ATOM 709 O O . GLU A 1 85 ? 1.161 11.780 -7.295 1.00 85.44 85 GLU A O 1
ATOM 714 N N . ILE A 1 86 ? 1.516 9.685 -6.641 1.00 79.06 86 ILE A N 1
ATOM 715 C CA . ILE A 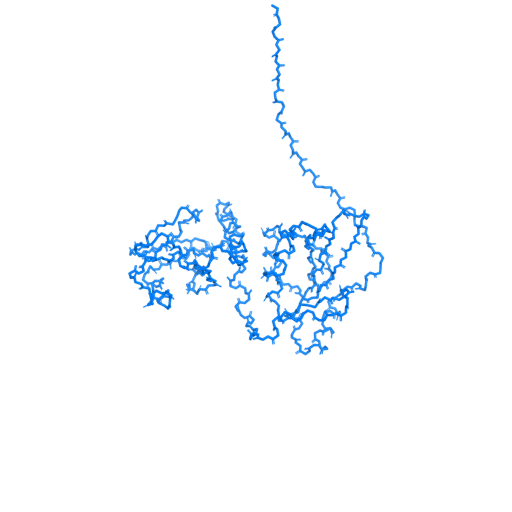1 86 ? 2.936 9.884 -6.242 1.00 79.06 86 ILE A CA 1
ATOM 716 C C . ILE A 1 86 ? 3.921 9.756 -7.424 1.00 79.06 86 ILE A C 1
ATOM 718 O O . ILE A 1 86 ? 5.135 9.958 -7.302 1.00 79.06 86 ILE A O 1
ATOM 722 N N . GLY A 1 87 ? 3.420 9.437 -8.611 1.00 84.31 87 GLY A N 1
ATOM 723 C CA . GLY A 1 87 ? 4.222 9.284 -9.816 1.00 84.31 87 GLY A CA 1
ATOM 724 C C . GLY A 1 87 ? 3.358 9.304 -11.061 1.00 84.31 87 GLY A C 1
ATOM 725 O O . GLY A 1 87 ? 2.163 9.571 -11.001 1.00 84.31 87 GLY A O 1
ATOM 726 N N . TYR A 1 88 ? 3.970 9.009 -12.203 1.00 85.19 88 TYR A N 1
ATOM 727 C CA . TYR A 1 88 ? 3.244 8.938 -13.464 1.00 85.19 88 TYR A CA 1
ATOM 728 C C . TYR A 1 88 ? 3.513 7.632 -14.195 1.00 85.19 88 TYR A C 1
ATOM 730 O O . TYR A 1 88 ? 4.653 7.159 -14.302 1.00 85.19 88 TYR A O 1
ATOM 738 N N . ARG A 1 89 ? 2.429 7.058 -14.712 1.00 88.38 89 ARG A N 1
ATOM 739 C CA . ARG A 1 89 ? 2.442 5.834 -15.499 1.00 88.38 89 ARG A CA 1
ATOM 740 C C . ARG A 1 89 ? 2.850 6.137 -16.934 1.00 88.38 89 ARG A C 1
ATOM 742 O O . ARG A 1 89 ? 2.393 7.101 -17.544 1.00 88.38 89 ARG A O 1
ATOM 749 N N . VAL A 1 90 ? 3.695 5.285 -17.504 1.00 87.38 90 VAL A N 1
ATOM 750 C CA . VAL A 1 90 ? 4.097 5.356 -18.911 1.00 87.38 90 VAL A CA 1
ATOM 751 C C . VAL A 1 90 ? 3.524 4.158 -19.647 1.00 87.38 90 VAL A C 1
ATOM 753 O O . VAL A 1 90 ? 3.682 3.012 -19.224 1.00 87.38 90 VAL A O 1
ATOM 756 N N . SER A 1 91 ? 2.870 4.417 -20.779 1.00 82.75 91 SER A N 1
ATOM 757 C CA . SER A 1 91 ? 2.334 3.355 -21.624 1.00 82.75 91 SER A CA 1
ATOM 758 C C . SER A 1 91 ? 3.468 2.518 -22.212 1.00 82.75 91 SER A C 1
ATOM 760 O O . SER A 1 91 ? 4.339 3.017 -22.933 1.00 82.75 91 SER A O 1
ATOM 762 N N . THR A 1 92 ? 3.456 1.219 -21.918 1.00 85.00 92 THR A N 1
ATOM 763 C CA . THR A 1 92 ? 4.401 0.267 -22.496 1.00 85.00 92 THR A CA 1
ATOM 764 C C . THR A 1 92 ? 3.696 -1.002 -22.960 1.00 85.00 92 THR A C 1
ATOM 766 O O . THR A 1 92 ? 2.555 -1.289 -22.604 1.00 85.00 92 THR A O 1
ATOM 769 N N . LYS A 1 93 ? 4.391 -1.796 -23.778 1.00 82.81 93 LYS A N 1
ATOM 770 C CA . LYS A 1 93 ? 3.891 -3.091 -24.239 1.00 82.81 93 LYS A CA 1
ATOM 771 C C . LYS A 1 93 ? 4.357 -4.198 -23.290 1.00 82.81 93 LYS A C 1
ATOM 773 O O . LYS A 1 93 ? 5.551 -4.502 -23.226 1.00 82.81 93 LYS A O 1
ATOM 778 N N . GLY A 1 94 ? 3.407 -4.826 -22.598 1.00 83.69 94 GLY A N 1
ATOM 779 C CA . GLY A 1 94 ? 3.607 -6.077 -21.853 1.00 83.69 94 GLY A CA 1
ATOM 780 C C . GLY A 1 94 ? 4.261 -5.958 -20.471 1.00 83.69 94 GLY A C 1
ATOM 781 O O . GLY A 1 94 ? 4.598 -6.989 -19.890 1.00 83.69 94 GLY A O 1
ATOM 782 N N . HIS A 1 95 ? 4.464 -4.750 -19.942 1.00 92.56 95 HIS A N 1
ATOM 783 C CA . HIS A 1 95 ? 4.957 -4.517 -18.581 1.00 92.56 95 HIS A CA 1
ATOM 784 C C . HIS A 1 95 ? 4.438 -3.169 -18.051 1.00 92.56 95 HIS A C 1
ATOM 786 O O . HIS A 1 95 ? 3.840 -2.407 -18.808 1.00 92.56 95 HIS A O 1
ATOM 792 N N . SER A 1 96 ? 4.644 -2.881 -16.770 1.00 93.25 96 SER A N 1
ATOM 793 C CA . SER A 1 96 ? 4.318 -1.576 -16.189 1.00 93.25 96 SER A CA 1
ATOM 794 C C . SER A 1 96 ? 5.579 -0.732 -16.095 1.00 93.25 96 SER A C 1
ATOM 796 O O . SER A 1 96 ? 6.635 -1.238 -15.706 1.00 93.25 96 SER A O 1
ATOM 798 N N . GLN A 1 97 ? 5.458 0.544 -16.466 1.00 93.12 97 GLN A N 1
ATOM 799 C CA . GLN A 1 97 ? 6.487 1.551 -16.248 1.00 93.12 97 GLN A CA 1
ATOM 800 C C . GLN A 1 97 ? 5.904 2.705 -15.443 1.00 93.12 97 GLN A C 1
ATOM 802 O O . GLN A 1 97 ? 4.903 3.301 -15.838 1.00 93.12 97 GLN A O 1
ATOM 807 N N . TRP A 1 98 ? 6.576 3.032 -14.350 1.00 92.25 98 TRP A N 1
ATOM 808 C CA . TRP A 1 98 ? 6.237 4.140 -13.472 1.00 92.25 98 TRP A CA 1
ATOM 809 C C . TRP A 1 98 ? 7.436 5.040 -13.301 1.00 92.25 98 TRP A C 1
ATOM 811 O O . TRP A 1 98 ? 8.565 4.563 -13.266 1.00 92.25 98 TRP A O 1
ATOM 821 N N . ARG A 1 99 ? 7.212 6.342 -13.202 1.00 89.50 99 ARG A N 1
ATOM 822 C CA . ARG A 1 99 ? 8.291 7.297 -12.986 1.00 89.50 99 ARG A CA 1
ATOM 823 C C . ARG A 1 99 ? 8.011 8.114 -11.741 1.00 89.50 99 ARG A C 1
ATOM 825 O O . ARG A 1 99 ? 6.965 8.751 -11.627 1.00 89.50 99 ARG A O 1
ATOM 832 N N . PHE A 1 100 ? 8.972 8.090 -10.829 1.00 88.62 100 PHE A N 1
ATOM 833 C CA . PHE A 1 100 ? 8.961 8.891 -9.615 1.00 88.62 100 PHE A CA 1
ATOM 834 C C . PHE A 1 100 ? 9.887 10.081 -9.807 1.00 88.62 100 PHE A C 1
ATOM 836 O O . PHE A 1 100 ? 11.006 9.932 -10.309 1.00 88.62 100 PHE A O 1
ATOM 843 N N . LYS A 1 101 ? 9.411 11.267 -9.432 1.00 85.12 101 LYS A N 1
ATOM 844 C CA . LYS A 1 101 ? 10.236 12.475 -9.407 1.00 85.12 101 LYS A CA 1
ATOM 845 C C . LYS A 1 101 ? 11.411 12.262 -8.449 1.00 85.12 101 LYS A C 1
ATOM 847 O O . LYS A 1 101 ? 11.267 11.592 -7.430 1.00 85.12 101 LYS A O 1
ATOM 852 N N . ARG A 1 102 ? 12.563 12.824 -8.794 1.00 79.06 102 ARG A N 1
ATOM 853 C CA . ARG A 1 102 ? 13.796 12.803 -8.011 1.00 79.06 102 ARG A CA 1
ATOM 854 C C . ARG A 1 102 ? 14.300 14.233 -7.840 1.00 79.06 102 ARG A C 1
ATOM 856 O O . ARG A 1 102 ? 14.165 15.047 -8.757 1.00 79.06 102 ARG A O 1
ATOM 863 N N . ASN A 1 103 ? 14.856 14.556 -6.674 1.00 71.50 103 ASN A N 1
ATOM 864 C CA . ASN A 1 103 ? 15.432 15.883 -6.451 1.00 71.50 103 ASN A CA 1
ATOM 865 C C . ASN A 1 103 ? 16.906 15.913 -6.902 1.00 71.50 103 ASN A C 1
ATOM 867 O O . ASN A 1 103 ? 17.660 14.994 -6.594 1.00 71.50 103 ASN A O 1
ATOM 871 N N . ILE A 1 104 ? 17.310 16.955 -7.637 1.00 60.31 104 ILE A N 1
ATOM 872 C CA . ILE A 1 104 ? 18.689 17.130 -8.145 1.00 60.31 104 ILE A CA 1
ATOM 873 C C . ILE A 1 104 ? 19.559 17.898 -7.139 1.00 60.31 104 ILE A C 1
ATOM 875 O O . ILE A 1 104 ? 20.784 17.753 -7.112 1.00 60.31 104 ILE A O 1
ATOM 879 N N . GLU A 1 105 ? 18.946 18.731 -6.298 1.00 60.22 105 GLU A N 1
ATOM 880 C CA . GLU A 1 105 ? 19.685 19.611 -5.400 1.00 60.22 105 GLU A CA 1
ATOM 881 C C . GLU A 1 105 ? 20.280 18.836 -4.214 1.00 60.22 105 GLU A C 1
ATOM 883 O O . GLU A 1 105 ? 19.556 18.337 -3.356 1.00 60.22 105 GLU A O 1
ATOM 888 N N . LYS A 1 106 ? 21.619 18.782 -4.147 1.00 53.38 106 LYS A N 1
ATOM 889 C CA . LYS A 1 106 ? 22.400 18.049 -3.129 1.00 53.38 106 LYS A CA 1
ATOM 890 C C . LYS A 1 106 ? 22.121 18.458 -1.673 1.00 53.38 106 LYS A C 1
ATOM 892 O O . LYS A 1 106 ? 22.418 17.668 -0.785 1.00 53.38 106 LYS A O 1
ATOM 897 N N . ASP A 1 107 ? 21.539 19.638 -1.448 1.00 54.41 107 ASP A N 1
ATOM 898 C CA . ASP A 1 107 ? 21.273 20.207 -0.116 1.00 54.41 107 ASP A CA 1
ATOM 899 C C . ASP A 1 107 ? 19.777 20.262 0.256 1.00 54.41 107 ASP A C 1
ATOM 901 O O . ASP A 1 107 ? 19.419 20.818 1.296 1.00 54.41 107 ASP A O 1
ATOM 905 N N . LYS A 1 108 ? 18.875 19.692 -0.559 1.00 57.41 108 LYS A N 1
ATOM 906 C CA . LYS A 1 108 ? 17.434 19.651 -0.257 1.00 57.41 108 LYS A CA 1
ATOM 907 C C . LYS A 1 108 ? 16.939 18.227 -0.025 1.00 57.41 108 LYS A C 1
ATOM 909 O O . LYS A 1 108 ? 17.396 17.273 -0.644 1.00 57.41 108 LYS A O 1
ATOM 914 N N . ASN A 1 109 ? 15.953 18.115 0.865 1.00 67.44 109 ASN A N 1
ATOM 915 C CA . ASN A 1 109 ? 15.252 16.874 1.188 1.00 67.44 109 ASN A CA 1
ATOM 916 C C . ASN A 1 109 ? 14.822 16.113 -0.083 1.00 67.44 109 ASN A C 1
ATOM 918 O O . ASN A 1 109 ? 14.427 16.730 -1.080 1.00 67.44 109 ASN A O 1
ATOM 922 N N . LEU A 1 110 ? 14.865 14.776 -0.020 1.00 72.25 110 LEU A N 1
ATOM 923 C CA . LEU A 1 110 ? 14.337 13.895 -1.067 1.00 72.25 110 LEU A CA 1
ATOM 924 C C . LEU A 1 110 ? 12.904 14.310 -1.426 1.00 72.25 110 LEU A C 1
ATOM 926 O O . LEU A 1 110 ? 12.121 14.679 -0.543 1.00 72.25 110 LEU A O 1
ATOM 930 N N . SER A 1 111 ? 12.558 14.244 -2.712 1.00 78.88 111 SER A N 1
ATOM 931 C CA . SER A 1 111 ? 11.170 14.474 -3.129 1.00 78.88 111 SER A CA 1
ATOM 932 C C . SER A 1 111 ? 10.257 13.364 -2.598 1.00 78.88 111 SER A C 1
ATOM 934 O O . SER A 1 111 ? 10.725 12.253 -2.347 1.00 78.88 111 SER A O 1
ATOM 936 N N . ASP A 1 112 ? 8.960 13.631 -2.452 1.00 79.50 112 ASP A N 1
ATOM 937 C CA . ASP A 1 112 ? 8.030 12.642 -1.889 1.00 79.50 112 ASP A CA 1
ATOM 938 C C . ASP A 1 112 ? 7.939 11.370 -2.745 1.00 79.50 112 ASP A C 1
ATOM 940 O O . ASP A 1 112 ? 7.888 10.271 -2.200 1.00 79.50 112 ASP A O 1
ATOM 944 N N . GLY A 1 113 ? 8.063 11.493 -4.073 1.00 82.75 113 GLY A N 1
ATOM 945 C CA . GLY A 1 113 ? 8.170 10.341 -4.976 1.00 82.75 113 GLY A CA 1
ATOM 946 C C . GLY A 1 113 ? 9.420 9.488 -4.734 1.00 82.75 113 GLY A C 1
ATOM 947 O O . GLY A 1 113 ? 9.347 8.262 -4.747 1.00 82.75 113 GLY A O 1
ATOM 948 N N . GLU A 1 114 ? 10.564 10.114 -4.460 1.00 83.94 114 GLU A N 1
ATOM 949 C CA . GLU A 1 114 ? 11.820 9.414 -4.158 1.00 83.94 114 GLU A CA 1
ATOM 950 C C . GLU A 1 114 ? 11.813 8.767 -2.762 1.00 83.94 114 GLU A C 1
ATOM 952 O O . GLU A 1 114 ? 12.316 7.650 -2.591 1.00 83.94 114 GLU A O 1
ATOM 957 N N . LYS A 1 115 ? 11.189 9.422 -1.775 1.00 82.50 115 LYS A N 1
ATOM 958 C CA . LYS A 1 115 ? 10.950 8.831 -0.449 1.00 82.50 115 LYS A CA 1
ATOM 959 C C . LYS A 1 115 ? 10.032 7.622 -0.558 1.00 82.50 115 LYS A C 1
ATOM 961 O O . LYS A 1 115 ? 10.437 6.531 -0.182 1.00 82.50 115 LYS A O 1
ATOM 966 N N . TYR A 1 116 ? 8.862 7.777 -1.179 1.00 84.12 116 TYR A N 1
ATOM 967 C CA . TYR A 1 116 ? 7.915 6.682 -1.391 1.00 84.12 116 TYR A CA 1
ATOM 968 C C . TYR A 1 116 ? 8.564 5.508 -2.135 1.00 84.12 116 TYR A C 1
ATOM 970 O O . TYR A 1 116 ? 8.414 4.349 -1.736 1.00 84.12 116 TYR A O 1
ATOM 978 N N . PHE A 1 117 ? 9.341 5.798 -3.186 1.00 86.12 117 PHE A N 1
ATOM 979 C CA . PHE A 1 117 ? 10.077 4.781 -3.928 1.00 86.12 117 PHE A CA 1
ATOM 980 C C . PHE A 1 117 ? 11.004 3.961 -3.019 1.00 86.12 117 PHE A C 1
ATOM 982 O O . PHE A 1 117 ? 10.973 2.726 -3.051 1.00 86.12 117 PHE A O 1
ATOM 989 N N . SER A 1 118 ? 11.834 4.645 -2.229 1.00 78.94 118 SER A N 1
ATOM 990 C CA . SER A 1 118 ? 12.877 4.008 -1.420 1.00 78.94 118 SER A CA 1
ATOM 991 C C . SER A 1 118 ? 12.332 3.344 -0.152 1.00 78.94 118 SER A C 1
ATOM 993 O O . SER A 1 118 ? 12.788 2.260 0.215 1.00 78.94 118 SER A O 1
ATOM 995 N N . GLU A 1 119 ? 11.328 3.945 0.482 1.00 77.94 119 GLU A N 1
ATOM 996 C CA . GLU A 1 119 ? 10.777 3.516 1.767 1.00 77.94 119 GLU A CA 1
ATOM 997 C C . GLU A 1 119 ? 9.652 2.487 1.613 1.00 77.94 119 GLU A C 1
ATOM 999 O O . GLU A 1 119 ? 9.529 1.622 2.473 1.00 77.94 119 GLU A O 1
ATOM 1004 N N . SER A 1 120 ? 8.878 2.517 0.521 1.00 80.25 120 SER A N 1
ATOM 1005 C CA . SER A 1 120 ? 7.711 1.637 0.336 1.00 80.25 120 SER A CA 1
ATOM 1006 C C . SER A 1 120 ? 7.735 0.837 -0.955 1.00 80.25 120 SER A C 1
ATOM 1008 O O . SER A 1 120 ? 7.712 -0.393 -0.918 1.00 80.25 120 SER A O 1
ATOM 1010 N N . PHE A 1 121 ? 7.804 1.500 -2.108 1.00 86.31 121 PHE A N 1
ATOM 1011 C CA . PHE A 1 121 ? 7.566 0.845 -3.394 1.00 86.31 121 PHE A CA 1
ATOM 1012 C C . PHE A 1 121 ? 8.523 -0.324 -3.661 1.00 86.31 121 PHE A C 1
ATOM 1014 O O . PHE A 1 121 ? 8.101 -1.406 -4.069 1.00 86.31 121 PHE A O 1
ATOM 1021 N N . CYS A 1 122 ? 9.816 -0.140 -3.373 1.00 85.00 122 CYS A N 1
ATOM 1022 C CA . CYS A 1 122 ? 10.820 -1.194 -3.533 1.00 85.00 122 CYS A CA 1
ATOM 1023 C C . CYS A 1 122 ? 10.563 -2.421 -2.646 1.00 85.00 122 CYS A C 1
ATOM 1025 O O . CYS A 1 122 ? 11.017 -3.517 -2.978 1.00 85.00 122 CYS A O 1
ATOM 1027 N N . GLN A 1 123 ? 9.850 -2.253 -1.528 1.00 80.31 123 GLN A N 1
ATOM 1028 C CA . GLN A 1 123 ? 9.549 -3.336 -0.592 1.00 80.31 123 GLN A CA 1
ATOM 1029 C C . GLN A 1 123 ? 8.466 -4.292 -1.116 1.00 80.31 123 GLN A C 1
ATOM 1031 O O . GLN A 1 123 ? 8.371 -5.418 -0.630 1.00 80.31 123 GLN A O 1
ATOM 1036 N N . LEU A 1 124 ? 7.695 -3.887 -2.134 1.00 85.00 124 LEU A N 1
ATOM 1037 C CA . LEU A 1 124 ? 6.699 -4.739 -2.802 1.00 85.00 124 LEU A CA 1
ATOM 1038 C C . LEU A 1 124 ? 7.340 -5.874 -3.621 1.00 85.00 124 LEU A C 1
ATOM 1040 O O . LEU A 1 124 ? 6.660 -6.813 -4.046 1.00 85.00 124 LEU A O 1
ATOM 1044 N N . PHE A 1 125 ? 8.651 -5.791 -3.850 1.00 86.25 125 PHE A N 1
ATOM 1045 C CA . PHE A 1 125 ? 9.409 -6.691 -4.704 1.00 86.25 125 PHE A CA 1
ATOM 1046 C C . PHE A 1 125 ? 10.488 -7.424 -3.903 1.00 86.25 125 PHE A C 1
ATOM 1048 O O . PHE A 1 125 ? 11.128 -6.867 -3.013 1.00 86.25 125 PHE A O 1
ATOM 1055 N N . GLU A 1 126 ? 10.725 -8.682 -4.265 1.00 82.94 126 GLU A N 1
ATOM 1056 C CA . GLU A 1 126 ? 11.791 -9.517 -3.705 1.00 82.94 126 GLU A CA 1
ATOM 1057 C C . GLU A 1 126 ? 13.180 -8.965 -4.063 1.00 82.94 126 GLU A C 1
ATOM 1059 O O . GLU A 1 126 ? 14.148 -9.133 -3.318 1.00 82.94 126 GLU A O 1
ATOM 1064 N N . ARG A 1 127 ? 13.290 -8.322 -5.233 1.00 81.38 127 ARG A N 1
ATOM 1065 C CA . ARG A 1 127 ? 14.511 -7.687 -5.744 1.00 81.38 127 ARG A CA 1
ATOM 1066 C C . ARG A 1 127 ? 14.158 -6.361 -6.419 1.00 81.38 127 ARG A C 1
ATOM 1068 O O . ARG A 1 127 ? 13.191 -6.308 -7.172 1.00 81.38 127 ARG A O 1
ATOM 1075 N N . ALA A 1 128 ? 14.964 -5.321 -6.201 1.00 84.25 128 ALA A N 1
ATOM 1076 C CA . ALA A 1 128 ? 14.796 -4.006 -6.827 1.00 84.25 128 ALA A CA 1
ATOM 1077 C C . ALA A 1 128 ? 16.129 -3.512 -7.409 1.00 84.25 128 ALA A C 1
ATOM 1079 O O . ALA A 1 128 ? 16.942 -2.943 -6.700 1.00 84.25 128 ALA A O 1
ATOM 1080 N N . VAL A 1 129 ? 16.390 -3.744 -8.689 1.00 79.75 129 VAL A N 1
ATOM 1081 C CA . VAL A 1 129 ? 17.716 -3.571 -9.301 1.00 79.75 129 VAL A CA 1
ATOM 1082 C C . VAL A 1 129 ? 17.857 -2.196 -9.944 1.00 79.75 129 VAL A C 1
ATOM 1084 O O . VAL A 1 129 ? 17.050 -1.863 -10.807 1.00 79.75 129 VAL A O 1
ATOM 1087 N N . ASP A 1 130 ? 18.919 -1.456 -9.608 1.00 81.25 130 ASP A N 1
ATOM 1088 C CA . ASP A 1 130 ? 19.316 -0.265 -10.366 1.00 81.25 130 ASP A CA 1
ATOM 1089 C C . ASP A 1 130 ? 20.210 -0.663 -11.543 1.00 81.25 130 ASP A C 1
ATOM 1091 O O . ASP A 1 130 ? 21.311 -1.183 -11.360 1.00 81.25 130 ASP A O 1
ATOM 1095 N N . VAL A 1 131 ? 19.760 -0.412 -12.768 1.00 74.81 131 VAL A N 1
ATOM 1096 C CA . VAL A 1 131 ? 20.549 -0.715 -13.973 1.00 74.81 131 VAL A CA 1
ATOM 1097 C C . VAL A 1 131 ? 21.399 0.462 -14.457 1.00 74.81 131 VAL A C 1
ATOM 1099 O O . VAL A 1 131 ? 22.195 0.292 -15.376 1.00 74.81 131 VAL A O 1
ATOM 1102 N N . THR A 1 132 ? 21.296 1.631 -13.820 1.00 66.06 132 THR A N 1
ATOM 1103 C CA . THR A 1 132 ? 22.029 2.858 -14.195 1.00 66.06 132 THR A CA 1
ATOM 1104 C C . THR A 1 132 ? 23.524 2.742 -13.929 1.00 66.06 132 THR A C 1
ATOM 1106 O O . THR A 1 132 ? 24.348 3.198 -14.715 1.00 66.06 132 THR A O 1
ATOM 1109 N N . ASN A 1 133 ? 23.885 2.141 -12.799 1.00 54.75 133 ASN A N 1
ATOM 1110 C CA . ASN A 1 133 ? 25.262 2.024 -12.319 1.00 54.75 133 ASN A CA 1
ATOM 1111 C C . ASN A 1 133 ? 25.759 0.567 -12.305 1.00 54.75 133 ASN A C 1
ATOM 1113 O O . ASN A 1 133 ? 26.864 0.305 -11.842 1.00 54.75 133 ASN A O 1
ATOM 1117 N N . GLY A 1 134 ? 24.952 -0.379 -12.801 1.00 46.94 134 GLY A N 1
ATOM 1118 C CA . GLY A 1 134 ? 25.271 -1.808 -12.796 1.00 46.94 134 GLY A CA 1
ATOM 1119 C C . GLY A 1 134 ? 25.327 -2.438 -11.399 1.00 46.94 134 GLY A C 1
ATOM 1120 O O . GLY A 1 134 ? 25.807 -3.563 -11.272 1.00 46.94 134 GLY A O 1
ATOM 1121 N N . HIS A 1 135 ? 24.858 -1.739 -10.359 1.00 51.44 135 HIS A N 1
ATOM 1122 C CA . HIS A 1 135 ? 24.849 -2.242 -8.991 1.00 51.44 135 HIS A CA 1
ATOM 1123 C C . HIS A 1 135 ? 23.482 -2.825 -8.627 1.00 51.44 135 HIS A C 1
ATOM 1125 O O . HIS A 1 135 ? 22.454 -2.149 -8.640 1.00 51.44 135 HIS A O 1
ATOM 1131 N N . GLU A 1 136 ? 23.482 -4.091 -8.207 1.00 52.28 136 GLU A N 1
ATOM 1132 C CA . GLU A 1 136 ? 22.325 -4.704 -7.564 1.00 52.28 136 GLU A CA 1
ATOM 1133 C C . GLU A 1 136 ? 21.989 -3.952 -6.269 1.00 52.28 136 GLU A C 1
ATOM 1135 O O . GLU A 1 136 ? 22.638 -4.131 -5.235 1.00 52.28 136 GLU A O 1
ATOM 1140 N N . HIS A 1 137 ? 20.929 -3.145 -6.288 1.00 51.09 137 HIS A N 1
ATOM 1141 C CA . HIS A 1 137 ? 20.245 -2.800 -5.053 1.00 51.09 137 HIS A CA 1
ATOM 1142 C C . HIS A 1 137 ? 19.458 -4.040 -4.614 1.00 51.09 137 HIS A C 1
ATOM 1144 O O . HIS A 1 137 ? 18.367 -4.358 -5.070 1.00 51.09 137 HIS A O 1
ATOM 1150 N N . LEU A 1 138 ? 20.051 -4.841 -3.738 1.00 49.97 138 LEU A N 1
ATOM 1151 C CA . LEU A 1 138 ? 19.315 -5.947 -3.145 1.00 49.97 138 LEU A CA 1
ATOM 1152 C C . LEU A 1 138 ? 18.346 -5.353 -2.128 1.00 49.97 138 LEU A C 1
ATOM 1154 O O . LEU A 1 138 ? 18.707 -5.135 -0.971 1.00 49.97 138 LEU A O 1
ATOM 1158 N N . SER A 1 139 ? 17.119 -5.072 -2.581 1.00 50.06 139 SER A N 1
ATOM 1159 C CA . SER A 1 139 ? 15.968 -4.944 -1.690 1.00 50.06 139 SER A CA 1
ATOM 1160 C C . SER A 1 139 ? 15.993 -6.168 -0.776 1.00 50.06 139 SER A C 1
ATOM 1162 O O . SER A 1 139 ? 15.856 -7.302 -1.231 1.00 50.06 139 SER A O 1
ATOM 1164 N N . ARG A 1 140 ? 16.305 -5.918 0.499 1.00 51.19 140 ARG A N 1
ATOM 1165 C CA . ARG A 1 140 ? 16.268 -6.876 1.608 1.00 51.19 140 ARG A CA 1
ATOM 1166 C C . ARG A 1 140 ? 17.108 -8.142 1.403 1.00 51.19 140 ARG A C 1
ATOM 1168 O O . ARG A 1 140 ? 16.598 -9.238 1.205 1.00 51.19 140 ARG A O 1
ATOM 1175 N N . LYS A 1 141 ? 18.424 -8.028 1.601 1.00 45.34 141 LYS A N 1
ATOM 1176 C CA . LYS A 1 141 ? 19.322 -9.201 1.637 1.00 45.34 141 LYS A CA 1
ATOM 1177 C C . LYS A 1 141 ? 19.047 -10.173 2.807 1.00 45.34 141 LYS A C 1
ATOM 1179 O O . LYS A 1 141 ? 19.526 -11.295 2.751 1.00 45.34 141 LYS A O 1
ATOM 1184 N N . ASN A 1 142 ? 18.263 -9.779 3.823 1.00 43.66 142 ASN A N 1
ATOM 1185 C CA . ASN A 1 142 ? 18.157 -10.501 5.105 1.00 43.66 142 ASN A CA 1
ATOM 1186 C C . ASN A 1 142 ? 16.730 -10.647 5.684 1.00 43.66 142 ASN A C 1
ATOM 1188 O O . ASN A 1 142 ? 16.593 -10.932 6.870 1.00 43.66 142 ASN A O 1
ATOM 1192 N N . THR A 1 143 ? 15.659 -10.448 4.910 1.00 52.03 143 THR A N 1
ATOM 1193 C CA . THR A 1 143 ? 14.287 -10.743 5.378 1.00 52.03 143 THR A CA 1
ATOM 1194 C C . THR A 1 143 ? 13.577 -11.664 4.398 1.00 52.03 143 THR A C 1
ATOM 1196 O O . THR A 1 143 ? 13.704 -11.509 3.186 1.00 52.03 143 THR A O 1
ATOM 1199 N N . GLU A 1 144 ? 12.864 -12.658 4.931 1.00 62.25 144 GLU A N 1
ATOM 1200 C CA . GLU A 1 144 ? 12.046 -13.579 4.145 1.00 62.25 144 GLU A CA 1
ATOM 1201 C C . GLU A 1 144 ? 10.996 -12.772 3.368 1.00 62.25 144 GLU A C 1
ATOM 1203 O O . GLU A 1 144 ? 10.136 -12.116 3.962 1.00 62.25 144 GLU A O 1
ATOM 1208 N N . PHE A 1 145 ? 11.093 -12.773 2.038 1.00 68.38 145 PHE A N 1
ATOM 1209 C CA . PHE A 1 145 ? 10.085 -12.155 1.187 1.00 68.38 145 PHE A CA 1
ATOM 1210 C C . PHE A 1 145 ? 8.814 -13.005 1.247 1.00 68.38 145 PHE A C 1
ATOM 1212 O O . PHE A 1 145 ? 8.834 -14.167 0.848 1.00 68.38 145 PHE A O 1
ATOM 1219 N N . LYS A 1 146 ? 7.718 -12.428 1.751 1.00 71.06 146 LYS A N 1
ATOM 1220 C CA . LYS A 1 146 ? 6.401 -13.073 1.828 1.00 71.06 146 LYS A CA 1
ATOM 1221 C C . LYS A 1 146 ? 5.495 -12.479 0.750 1.00 71.06 146 LYS A C 1
ATOM 1223 O O . LYS A 1 146 ? 4.999 -11.370 0.948 1.00 71.06 146 LYS A O 1
ATOM 1228 N N . PRO A 1 147 ? 5.293 -13.173 -0.387 1.00 64.88 147 PRO A N 1
ATOM 1229 C CA . PRO A 1 147 ? 4.555 -12.626 -1.521 1.00 64.88 147 PRO A CA 1
ATOM 1230 C C . PRO A 1 147 ? 3.108 -12.266 -1.182 1.00 64.88 147 PRO A C 1
ATOM 1232 O O . PRO A 1 147 ? 2.589 -11.308 -1.742 1.00 64.88 147 PRO A O 1
ATOM 1235 N N . ASP A 1 148 ? 2.480 -13.004 -0.266 1.00 65.38 148 ASP A N 1
ATOM 1236 C CA . ASP A 1 148 ? 1.062 -12.833 0.059 1.00 65.38 148 ASP A CA 1
ATOM 1237 C C . ASP A 1 148 ? 0.800 -11.518 0.805 1.00 65.38 148 ASP A C 1
ATOM 1239 O O . ASP A 1 148 ? -0.147 -10.806 0.491 1.00 65.38 148 ASP A O 1
ATOM 1243 N N . ASN A 1 149 ? 1.711 -11.120 1.697 1.00 67.69 149 ASN A N 1
ATOM 1244 C CA . ASN A 1 149 ? 1.537 -9.934 2.540 1.00 67.69 149 ASN A CA 1
ATOM 1245 C C . ASN A 1 149 ? 1.942 -8.627 1.842 1.00 67.69 149 ASN A C 1
ATOM 1247 O O . ASN A 1 149 ? 1.804 -7.545 2.409 1.00 67.69 149 ASN A O 1
ATOM 1251 N N . ARG A 1 150 ? 2.483 -8.698 0.617 1.00 68.69 150 ARG A N 1
ATOM 1252 C CA . ARG A 1 150 ? 3.000 -7.516 -0.093 1.00 68.69 150 ARG A CA 1
ATOM 1253 C C . ARG A 1 150 ? 1.903 -6.526 -0.489 1.00 68.69 150 ARG A C 1
ATOM 1255 O O . ARG A 1 150 ? 2.215 -5.400 -0.851 1.00 68.69 150 ARG A O 1
ATOM 1262 N N . TYR A 1 151 ? 0.643 -6.963 -0.475 1.00 68.12 151 TYR A N 1
ATOM 1263 C CA . TYR A 1 151 ? -0.504 -6.169 -0.910 1.00 68.12 151 TYR A CA 1
ATOM 1264 C C . TYR A 1 151 ? -1.453 -5.755 0.194 1.00 68.12 151 TYR A C 1
ATOM 1266 O O . TYR A 1 151 ? -2.345 -4.949 -0.061 1.00 68.12 151 TYR A O 1
ATOM 1274 N N . ASP A 1 152 ? -1.248 -6.259 1.406 1.00 74.00 152 ASP A N 1
ATOM 1275 C CA . ASP A 1 152 ? -2.148 -5.974 2.516 1.00 74.00 152 ASP A CA 1
ATOM 1276 C C . ASP A 1 152 ? -2.194 -4.472 2.820 1.00 74.00 152 ASP A C 1
ATOM 1278 O O . ASP A 1 152 ? -3.235 -3.961 3.222 1.00 74.00 152 ASP A O 1
ATOM 1282 N N . THR A 1 153 ? -1.090 -3.761 2.565 1.00 75.50 153 THR A N 1
ATOM 1283 C CA . THR A 1 153 ? -0.945 -2.315 2.771 1.00 75.50 153 THR A CA 1
ATOM 1284 C C . THR A 1 153 ? -1.153 -1.475 1.510 1.00 75.50 153 THR A C 1
ATOM 1286 O O . THR A 1 153 ? -0.944 -0.265 1.565 1.00 75.50 153 THR A O 1
ATOM 1289 N N . LEU A 1 154 ? -1.489 -2.076 0.362 1.00 87.38 154 LEU A N 1
ATOM 1290 C CA . LEU A 1 154 ? -1.839 -1.284 -0.817 1.00 87.38 154 LEU A CA 1
ATOM 1291 C C . LEU A 1 154 ? -3.232 -0.680 -0.654 1.00 87.38 154 LEU A C 1
ATOM 1293 O O . LEU A 1 154 ? -4.078 -1.195 0.073 1.00 87.38 154 LEU A O 1
ATOM 1297 N N . TYR A 1 155 ? -3.456 0.392 -1.407 1.00 89.38 155 TYR A N 1
ATOM 1298 C CA . TYR A 1 155 ? -4.775 0.982 -1.586 1.00 89.38 155 TYR A CA 1
ATOM 1299 C C . TYR A 1 155 ? -5.741 -0.084 -2.099 1.00 89.38 155 TYR A C 1
ATOM 1301 O O . TYR A 1 155 ? -5.432 -0.823 -3.042 1.00 89.38 155 TYR A O 1
ATOM 1309 N N . LYS A 1 156 ? -6.920 -0.124 -1.488 1.00 89.88 156 LYS A N 1
ATOM 1310 C CA . LYS A 1 156 ? -8.048 -0.933 -1.925 1.00 89.88 156 LYS A CA 1
ATOM 1311 C C . LYS A 1 156 ? -9.233 -0.020 -2.217 1.00 89.88 156 LYS A C 1
ATOM 1313 O O . LYS A 1 156 ? -9.454 0.982 -1.549 1.00 89.88 156 LYS A O 1
ATOM 1318 N N . LYS A 1 157 ? -10.032 -0.393 -3.211 1.00 89.81 157 LYS A N 1
ATOM 1319 C CA . LYS A 1 157 ? -11.293 0.299 -3.488 1.00 89.81 157 LYS A CA 1
ATOM 1320 C C . LYS A 1 157 ? -12.304 0.078 -2.357 1.00 89.81 157 LYS A C 1
ATOM 1322 O O . LYS A 1 157 ? -12.212 -0.942 -1.663 1.00 89.81 157 LYS A O 1
ATOM 1327 N N . PRO A 1 158 ? -13.301 0.967 -2.204 1.00 90.81 158 PRO A N 1
ATOM 1328 C CA . PRO A 1 158 ? -14.453 0.707 -1.354 1.00 90.81 158 PRO A CA 1
ATOM 1329 C C . PRO A 1 158 ? -15.093 -0.660 -1.637 1.00 90.81 158 PRO A C 1
ATOM 1331 O O . PRO A 1 158 ? -15.164 -1.136 -2.772 1.00 90.81 158 PRO A O 1
ATOM 1334 N N . LEU A 1 159 ? -15.561 -1.312 -0.578 1.00 90.56 159 LEU A N 1
ATOM 1335 C CA . LEU A 1 159 ? -16.215 -2.609 -0.658 1.00 90.56 159 LEU A CA 1
ATOM 1336 C C . LEU A 1 159 ? -17.569 -2.476 -1.360 1.00 90.56 159 LEU A C 1
ATOM 1338 O O . LEU A 1 159 ? -18.387 -1.618 -1.022 1.00 90.56 159 LEU A O 1
ATOM 1342 N N . GLN A 1 160 ? -17.855 -3.402 -2.275 1.00 89.75 160 GLN A N 1
ATOM 1343 C CA . GLN A 1 160 ? -19.157 -3.460 -2.950 1.00 89.75 160 GLN A CA 1
ATOM 1344 C C . GLN A 1 160 ? -20.304 -3.745 -1.967 1.00 89.75 160 GLN A C 1
ATOM 1346 O O . GLN A 1 160 ? -21.391 -3.180 -2.089 1.00 89.75 160 GLN A O 1
ATOM 1351 N N . ALA A 1 161 ? -20.049 -4.594 -0.967 1.00 91.06 161 ALA A N 1
ATOM 1352 C CA . ALA A 1 161 ? -20.973 -4.905 0.116 1.00 91.06 161 ALA A CA 1
ATOM 1353 C C . ALA A 1 161 ? -20.372 -4.466 1.462 1.00 91.06 161 ALA A C 1
ATOM 1355 O O . ALA A 1 161 ? -19.170 -4.656 1.662 1.00 91.06 161 ALA A O 1
ATOM 1356 N N . PRO A 1 162 ? -21.173 -3.910 2.391 1.00 91.25 162 PRO A N 1
ATOM 1357 C CA . PRO A 1 162 ? -20.668 -3.535 3.704 1.00 91.25 162 PRO A CA 1
ATOM 1358 C C . PRO A 1 162 ? -20.096 -4.740 4.458 1.00 91.25 162 PRO A C 1
ATOM 1360 O O . PRO A 1 162 ? -20.728 -5.794 4.536 1.00 91.25 162 PRO A O 1
ATOM 1363 N N . ALA A 1 163 ? -18.917 -4.566 5.045 1.00 93.38 163 ALA A N 1
ATOM 1364 C CA . ALA A 1 163 ? -18.384 -5.478 6.039 1.00 93.38 163 ALA A CA 1
ATOM 1365 C C . ALA A 1 163 ? -19.114 -5.277 7.371 1.00 93.38 163 ALA A C 1
ATOM 1367 O O . ALA A 1 163 ? -19.390 -4.143 7.773 1.00 93.38 163 ALA A O 1
ATOM 1368 N N . ILE A 1 164 ? -19.403 -6.385 8.055 1.00 93.81 164 ILE A N 1
ATOM 1369 C CA . ILE A 1 164 ? -19.982 -6.405 9.400 1.00 93.81 164 ILE A CA 1
ATOM 1370 C C . ILE A 1 164 ? -18.878 -6.838 10.358 1.00 93.81 164 ILE A C 1
ATOM 1372 O O . ILE A 1 164 ? -18.363 -7.948 10.260 1.00 93.81 164 ILE A O 1
ATOM 1376 N N . ILE A 1 165 ? -18.519 -5.952 11.279 1.00 93.62 165 ILE A N 1
ATOM 1377 C CA . ILE A 1 165 ? -17.381 -6.111 12.176 1.00 93.62 165 ILE A CA 1
ATOM 1378 C C . ILE A 1 165 ? -17.897 -6.169 13.607 1.00 93.62 165 ILE A C 1
ATOM 1380 O O . ILE A 1 165 ? -18.425 -5.188 14.136 1.00 93.62 165 ILE A O 1
ATOM 1384 N N . TYR A 1 166 ? -17.717 -7.315 14.257 1.00 94.19 166 TYR A N 1
ATOM 1385 C CA . TYR A 1 166 ? -17.987 -7.451 15.682 1.00 94.19 166 TYR A CA 1
ATOM 1386 C C . TYR A 1 166 ? -16.800 -6.912 16.473 1.00 94.19 166 TYR A C 1
ATOM 1388 O O . TYR A 1 166 ? -15.657 -7.330 16.281 1.00 94.19 166 TYR A O 1
ATOM 1396 N N . THR A 1 167 ? -17.053 -5.994 17.403 1.00 92.56 167 THR A N 1
ATOM 1397 C CA . THR A 1 167 ? -15.968 -5.378 18.182 1.00 92.56 167 THR A CA 1
ATOM 1398 C C . THR A 1 167 ? -15.262 -6.385 19.093 1.00 92.56 167 THR A C 1
ATOM 1400 O O . THR A 1 167 ? -14.096 -6.194 19.429 1.00 92.56 167 THR A O 1
ATOM 1403 N N . SER A 1 168 ? -15.924 -7.494 19.446 1.00 94.25 168 SER A N 1
ATOM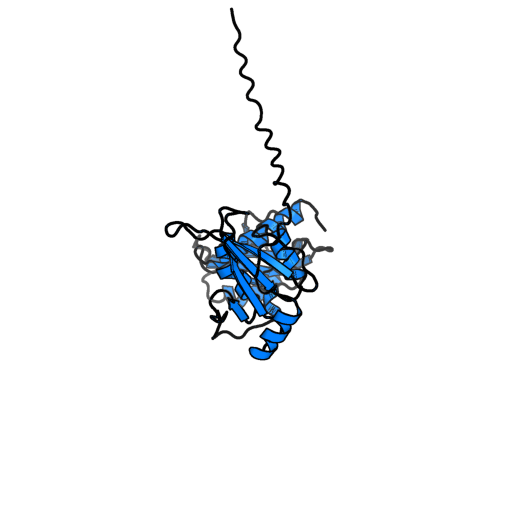 1404 C CA . SER A 1 168 ? -15.298 -8.641 20.115 1.00 94.25 168 SER A CA 1
ATOM 1405 C C . SER A 1 168 ? -14.184 -9.265 19.276 1.00 94.25 168 SER A C 1
ATOM 1407 O O . SER A 1 168 ? -13.123 -9.582 19.811 1.00 94.25 168 SER A O 1
ATOM 1409 N N . ASP A 1 169 ? -14.391 -9.399 17.966 1.00 94.50 169 ASP A N 1
ATOM 1410 C CA . ASP A 1 169 ? -13.426 -10.025 17.061 1.00 94.50 169 ASP A CA 1
ATOM 1411 C C . ASP A 1 169 ? -12.212 -9.119 16.859 1.00 94.50 169 ASP A C 1
ATOM 1413 O O . ASP A 1 169 ? -11.076 -9.595 16.852 1.00 94.50 169 ASP A O 1
ATOM 1417 N N . VAL A 1 170 ? -12.437 -7.802 16.800 1.00 93.44 170 VAL A N 1
ATOM 1418 C CA . VAL A 1 170 ? -11.366 -6.794 16.800 1.00 93.44 170 VAL A CA 1
ATOM 1419 C C . VAL A 1 170 ? -10.483 -6.957 18.041 1.00 93.44 170 VAL A C 1
ATOM 1421 O O . VAL A 1 170 ? -9.264 -7.080 17.912 1.00 93.44 170 VAL A O 1
ATOM 1424 N N . CYS A 1 171 ? -11.076 -7.051 19.237 1.00 92.62 171 CYS A N 1
ATOM 1425 C CA . CYS A 1 171 ? -10.326 -7.281 20.475 1.00 92.62 171 CYS A CA 1
ATOM 1426 C C . CYS A 1 171 ? -9.527 -8.595 20.441 1.00 92.62 171 CYS A C 1
ATOM 1428 O O . CYS A 1 171 ? -8.368 -8.621 20.854 1.00 92.62 171 CYS A O 1
ATOM 1430 N N . VAL A 1 172 ? -10.102 -9.681 19.908 1.00 93.75 172 VAL A N 1
ATOM 1431 C CA . VAL A 1 172 ? -9.402 -10.971 19.766 1.00 93.75 172 VAL A CA 1
ATOM 1432 C C . VAL A 1 172 ? -8.196 -10.850 18.832 1.00 93.75 172 VAL A C 1
ATOM 1434 O O . VAL A 1 172 ? -7.117 -11.350 19.155 1.00 93.75 172 VAL A O 1
ATOM 1437 N N . LYS A 1 173 ? -8.341 -10.172 17.688 1.00 92.81 173 LYS A N 1
ATOM 1438 C CA . LYS A 1 173 ? -7.252 -9.987 16.712 1.00 92.81 173 LYS A CA 1
ATOM 1439 C C . LYS A 1 173 ? -6.128 -9.105 17.248 1.00 92.81 173 LYS A C 1
ATOM 1441 O O . LYS A 1 173 ? -4.956 -9.365 16.968 1.00 92.81 173 LYS A O 1
ATOM 1446 N N . LEU A 1 174 ? -6.472 -8.093 18.039 1.00 93.31 174 LEU A N 1
ATOM 1447 C CA . LEU A 1 174 ? -5.517 -7.148 18.617 1.00 93.31 174 LEU A CA 1
ATOM 1448 C C . LEU A 1 174 ? -4.873 -7.635 19.911 1.00 93.31 174 LEU A C 1
ATOM 1450 O O . LEU A 1 174 ? -3.909 -7.018 20.355 1.00 93.31 174 LEU A O 1
ATOM 1454 N N . LYS A 1 175 ? -5.325 -8.767 20.462 1.00 92.44 175 LYS A N 1
ATOM 1455 C CA . LYS A 1 175 ? -4.844 -9.325 21.728 1.00 92.44 175 LYS A CA 1
ATOM 1456 C C . LYS A 1 175 ? -3.314 -9.344 21.847 1.00 92.44 175 LYS A C 1
ATOM 1458 O O . LYS A 1 175 ? -2.757 -8.889 22.839 1.00 92.44 175 LYS A O 1
ATOM 1463 N N . ARG A 1 176 ? -2.616 -9.760 20.783 1.00 89.25 176 ARG A N 1
ATOM 1464 C CA . ARG A 1 176 ? -1.139 -9.795 20.738 1.00 89.25 176 ARG A CA 1
ATOM 1465 C C . ARG A 1 176 ? -0.459 -8.431 20.933 1.00 89.25 176 ARG A C 1
ATOM 1467 O O . ARG A 1 176 ? 0.699 -8.396 21.323 1.00 89.25 176 ARG A O 1
ATOM 1474 N N . LEU A 1 177 ? -1.144 -7.336 20.602 1.00 89.00 177 LEU A N 1
ATOM 1475 C CA . LEU A 1 177 ? -0.649 -5.964 20.745 1.00 89.00 177 LEU A CA 1
ATOM 1476 C C . LEU A 1 177 ? -1.039 -5.357 22.094 1.00 89.00 177 LEU A C 1
ATOM 1478 O O . LEU A 1 177 ? -0.390 -4.426 22.550 1.00 89.00 177 LEU A O 1
ATOM 1482 N N . THR A 1 178 ? -2.095 -5.868 22.726 1.00 91.81 178 THR A N 1
ATOM 1483 C CA . THR A 1 178 ? -2.651 -5.310 23.962 1.00 91.81 178 THR A CA 1
ATOM 1484 C C . THR A 1 178 ? -2.230 -6.071 25.216 1.00 91.81 178 THR A C 1
ATOM 1486 O O . THR A 1 178 ? -2.189 -5.471 26.281 1.00 91.81 178 THR A O 1
ATOM 1489 N N . ASP A 1 179 ? -1.891 -7.361 25.112 1.00 92.06 179 ASP A N 1
ATOM 1490 C CA . ASP A 1 179 ? -1.593 -8.241 26.260 1.00 92.06 179 ASP A CA 1
ATOM 1491 C C . ASP A 1 179 ? -0.411 -7.764 27.125 1.00 92.06 179 ASP A C 1
ATOM 1493 O O . ASP A 1 179 ? -0.322 -8.125 28.296 1.00 92.06 179 ASP A O 1
ATOM 1497 N N . GLN A 1 180 ? 0.505 -6.973 26.561 1.00 88.12 180 GLN A N 1
ATOM 1498 C CA . GLN A 1 180 ? 1.687 -6.457 27.264 1.00 88.12 180 GLN A CA 1
ATOM 1499 C C . GLN A 1 180 ? 1.499 -5.036 27.811 1.00 88.12 180 GLN A C 1
ATOM 1501 O O . GLN A 1 180 ? 2.397 -4.522 28.474 1.00 88.12 180 GLN A O 1
ATOM 1506 N N . LEU A 1 181 ? 0.362 -4.398 27.525 1.00 89.56 181 LEU A N 1
ATOM 1507 C CA . LEU A 1 181 ? 0.092 -3.009 27.885 1.00 89.56 181 LEU A CA 1
ATOM 1508 C C . LEU A 1 181 ? -0.687 -2.922 29.198 1.00 89.56 181 LEU A C 1
ATOM 1510 O O . LEU A 1 181 ? -1.520 -3.776 29.511 1.00 89.56 181 LEU A O 1
ATOM 1514 N N . ILE A 1 182 ? -0.453 -1.858 29.959 1.00 89.75 182 ILE A N 1
ATOM 1515 C CA . ILE A 1 182 ? -1.155 -1.589 31.212 1.00 89.75 182 ILE A CA 1
ATOM 1516 C C . ILE A 1 182 ? -2.481 -0.897 30.888 1.00 89.75 182 ILE A C 1
ATOM 1518 O O . ILE A 1 182 ? -2.498 0.261 30.477 1.00 89.75 182 ILE A O 1
ATOM 1522 N N . ASN A 1 183 ? -3.602 -1.593 31.108 1.00 91.00 183 ASN A N 1
ATOM 1523 C CA . ASN A 1 183 ? -4.955 -1.104 30.801 1.00 91.00 183 ASN A CA 1
ATOM 1524 C C . ASN A 1 183 ? -5.051 -0.499 29.381 1.00 91.00 183 ASN A C 1
ATOM 1526 O O . ASN A 1 183 ? -5.208 0.718 29.227 1.00 91.00 183 ASN A O 1
ATOM 1530 N N . PRO A 1 184 ? -4.922 -1.327 28.328 1.00 92.31 184 PRO A N 1
ATOM 1531 C CA . PRO A 1 184 ? -4.957 -0.848 26.954 1.00 92.31 184 PRO A CA 1
ATOM 1532 C C . PRO A 1 184 ? -6.319 -0.236 26.620 1.00 92.31 184 PRO A C 1
ATOM 1534 O O . PRO A 1 184 ? -7.366 -0.850 26.831 1.00 92.31 184 PRO A O 1
ATOM 1537 N N . VAL A 1 185 ? -6.295 0.954 26.026 1.00 93.25 185 VAL A N 1
ATOM 1538 C CA . VAL A 1 185 ? -7.456 1.601 25.419 1.00 93.25 185 VAL A CA 1
ATOM 1539 C C . VAL A 1 185 ? -7.356 1.442 23.911 1.00 93.25 185 VAL A C 1
ATOM 1541 O O . VAL A 1 185 ? -6.382 1.869 23.286 1.00 93.25 185 VAL A O 1
ATOM 1544 N N . ILE A 1 186 ? -8.382 0.818 23.337 1.00 93.75 186 ILE A N 1
ATOM 1545 C CA . ILE A 1 186 ? -8.536 0.640 21.896 1.00 93.75 186 ILE A CA 1
ATOM 1546 C C . ILE A 1 186 ? -9.498 1.713 21.393 1.00 93.75 186 ILE A C 1
ATOM 1548 O O . ILE A 1 186 ? -10.625 1.824 21.877 1.00 93.75 186 ILE A O 1
ATOM 1552 N N . GLU A 1 187 ? -9.061 2.491 20.412 1.00 93.00 187 GLU A N 1
ATOM 1553 C CA . GLU A 1 187 ? -9.856 3.515 19.742 1.00 93.00 187 GLU A CA 1
ATOM 1554 C C . GLU A 1 187 ? -9.937 3.180 18.250 1.00 93.00 187 GLU A C 1
ATOM 1556 O O . GLU A 1 187 ? -8.948 2.770 17.647 1.00 93.00 187 GLU A O 1
ATOM 1561 N N . ILE A 1 188 ? -11.104 3.347 17.637 1.00 90.38 188 ILE A N 1
ATOM 1562 C CA . ILE A 1 188 ? -11.329 3.096 16.212 1.00 90.38 188 ILE A CA 1
ATOM 1563 C C . ILE A 1 188 ? -11.692 4.402 15.510 1.00 90.38 188 ILE A C 1
ATOM 1565 O O . ILE A 1 188 ? -12.413 5.233 16.066 1.00 90.38 188 ILE A O 1
ATOM 1569 N N . ALA A 1 189 ? -11.157 4.602 14.309 1.00 85.81 189 ALA A N 1
ATOM 1570 C CA . ALA A 1 189 ? -11.547 5.721 13.464 1.00 85.81 189 ALA A CA 1
ATOM 1571 C C . ALA A 1 189 ? -12.988 5.543 12.970 1.00 85.81 189 ALA A C 1
ATOM 1573 O O . ALA A 1 189 ? -13.376 4.448 12.558 1.00 85.81 189 ALA A O 1
ATOM 1574 N N . GLU A 1 190 ? -13.767 6.622 12.968 1.00 72.06 190 GLU A N 1
ATOM 1575 C CA . GLU A 1 190 ? -15.086 6.622 12.331 1.00 72.06 190 GLU A CA 1
ATOM 1576 C C . GLU A 1 190 ? -14.999 6.553 10.794 1.00 72.06 190 GLU A C 1
ATOM 1578 O O . GLU A 1 190 ? -13.928 6.593 10.180 1.00 72.06 190 GLU A O 1
ATOM 1583 N N . GLU A 1 191 ? -16.158 6.487 10.136 1.00 65.69 191 GLU A N 1
ATOM 1584 C CA . GLU A 1 191 ? -16.268 6.447 8.675 1.00 65.69 191 GLU A CA 1
ATOM 1585 C C . GLU A 1 191 ? 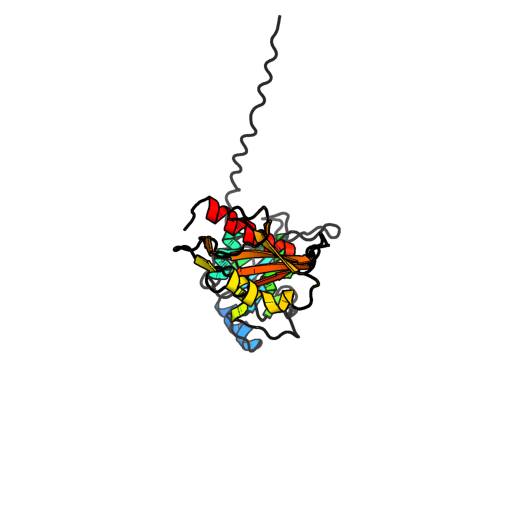-15.687 7.679 7.961 1.00 65.69 191 GLU A C 1
ATOM 1587 O O . GLU A 1 191 ? -15.388 7.602 6.777 1.00 65.69 191 GLU A O 1
ATOM 1592 N N . ALA A 1 192 ? -15.438 8.793 8.651 1.00 55.75 192 ALA A N 1
ATOM 1593 C CA . ALA A 1 192 ? -14.715 9.937 8.085 1.00 55.75 192 ALA A CA 1
ATOM 1594 C C . ALA A 1 192 ? -13.178 9.812 8.197 1.00 55.75 192 ALA A C 1
ATOM 1596 O O . ALA A 1 192 ? -12.448 10.683 7.734 1.00 55.75 192 ALA A O 1
ATOM 1597 N N . GLY A 1 193 ? -12.667 8.740 8.817 1.00 57.31 193 GLY A N 1
ATOM 1598 C CA . GLY A 1 193 ? -11.237 8.506 9.064 1.00 57.31 193 GLY A CA 1
ATOM 1599 C C . GLY A 1 193 ? -10.716 9.173 10.342 1.00 57.31 193 GLY A C 1
ATOM 1600 O O . GLY A 1 193 ? -9.794 8.658 10.966 1.00 57.31 193 GLY A O 1
ATOM 1601 N N . PHE A 1 194 ? -11.346 10.265 10.772 1.00 63.50 194 PHE A N 1
ATOM 1602 C CA . PHE A 1 194 ? -11.123 10.948 12.047 1.00 63.50 194 PHE A CA 1
ATOM 1603 C C . PHE A 1 194 ? -12.449 11.587 12.502 1.00 63.50 194 PHE A C 1
ATOM 1605 O O . PHE A 1 194 ? -13.219 12.008 11.638 1.00 63.50 194 PHE A O 1
ATOM 1612 N N . PRO A 1 195 ? -12.732 11.711 13.812 1.00 75.75 195 PRO A N 1
ATOM 1613 C CA . PRO A 1 195 ? -11.879 11.394 14.961 1.00 75.75 195 PRO A CA 1
ATOM 1614 C C . PRO A 1 195 ? -11.811 9.892 15.300 1.00 75.75 195 PRO A C 1
ATOM 1616 O O . PRO A 1 195 ? -12.547 9.069 14.757 1.00 75.75 195 PRO A O 1
ATOM 1619 N N . PHE A 1 196 ? -10.900 9.546 16.216 1.00 85.06 196 PHE A N 1
ATOM 1620 C CA . PHE A 1 196 ? -10.846 8.230 16.854 1.00 85.06 196 PHE A CA 1
ATOM 1621 C C . PHE A 1 196 ? -11.745 8.217 18.089 1.00 85.06 196 PHE A C 1
ATOM 1623 O O . PHE A 1 196 ? -11.617 9.087 18.949 1.00 85.06 196 PHE A O 1
ATOM 1630 N N . ASN A 1 197 ? -12.598 7.203 18.199 1.00 89.19 197 ASN A N 1
ATOM 1631 C CA . ASN A 1 197 ? -13.482 7.004 19.341 1.00 89.19 197 ASN A CA 1
ATOM 1632 C C . ASN A 1 197 ? -13.149 5.705 20.067 1.00 89.19 197 ASN A C 1
ATOM 1634 O O . ASN A 1 197 ? -12.790 4.711 19.439 1.00 89.19 197 ASN A O 1
ATOM 1638 N N . ILE A 1 198 ? -13.296 5.700 21.395 1.00 92.25 198 ILE A N 1
ATOM 1639 C CA . ILE A 1 198 ? -13.115 4.489 22.209 1.00 92.25 198 ILE A CA 1
ATOM 1640 C C . ILE A 1 198 ? -14.009 3.378 21.654 1.00 92.25 198 ILE A C 1
ATOM 1642 O O . ILE A 1 198 ? -15.210 3.580 21.452 1.00 92.25 198 ILE A O 1
ATOM 1646 N N . LEU A 1 199 ? -13.420 2.204 21.425 1.00 92.50 199 LEU A N 1
ATOM 1647 C CA . LEU A 1 199 ? -14.120 1.037 20.912 1.00 92.50 199 LEU A CA 1
ATOM 1648 C C . LEU A 1 199 ? -15.187 0.595 21.922 1.00 92.50 199 LEU A C 1
ATOM 1650 O O . LEU A 1 199 ? -14.878 0.113 23.012 1.00 92.50 199 LEU A O 1
ATOM 1654 N N . LYS A 1 200 ? -16.460 0.762 21.560 1.00 90.62 200 LYS A N 1
ATOM 1655 C CA . LYS A 1 200 ? -17.604 0.303 22.359 1.00 90.62 200 LYS A CA 1
ATOM 1656 C C . LYS A 1 200 ? -17.994 -1.111 21.948 1.00 90.62 200 LYS A C 1
ATOM 1658 O O . LYS A 1 200 ? -17.817 -1.488 20.797 1.00 90.62 200 LYS A O 1
ATOM 1663 N N . ALA A 1 201 ? -18.559 -1.883 22.872 1.00 90.94 201 ALA A N 1
ATOM 1664 C CA . ALA A 1 201 ? -19.114 -3.191 22.542 1.00 90.94 201 ALA A CA 1
ATOM 1665 C C . ALA A 1 201 ? -20.267 -3.052 21.533 1.00 90.94 201 ALA A C 1
ATOM 1667 O O . ALA A 1 201 ? -21.180 -2.255 21.750 1.00 90.94 201 ALA A O 1
ATOM 1668 N N . GLY A 1 202 ? -20.239 -3.834 20.455 1.00 92.88 202 GLY A N 1
ATOM 1669 C CA . GLY A 1 202 ? -21.313 -3.847 19.471 1.00 92.88 202 GLY A CA 1
ATOM 1670 C C . GLY A 1 202 ? -20.880 -4.343 18.098 1.00 92.88 202 GLY A C 1
ATOM 1671 O O . GLY A 1 202 ? -20.003 -5.200 17.964 1.00 92.88 202 GLY A O 1
ATOM 1672 N N . VAL A 1 203 ? -21.541 -3.791 17.081 1.00 92.62 203 VAL A N 1
ATOM 1673 C CA . VAL A 1 203 ? -21.337 -4.114 15.669 1.00 92.62 203 VAL A CA 1
ATOM 1674 C C . VAL A 1 203 ? -21.073 -2.824 14.907 1.00 92.62 203 VAL A C 1
ATOM 1676 O O . VAL A 1 203 ? -21.809 -1.850 15.058 1.00 92.62 203 VAL A O 1
ATOM 1679 N N . ILE A 1 204 ? -20.034 -2.835 14.081 1.00 90.62 204 ILE A N 1
ATOM 1680 C CA . ILE A 1 204 ? -19.691 -1.764 13.149 1.00 90.62 204 ILE A CA 1
ATOM 1681 C C . ILE A 1 204 ? -20.007 -2.271 11.746 1.00 90.62 204 ILE A C 1
ATOM 1683 O O . ILE A 1 204 ? -19.683 -3.406 11.407 1.00 90.62 204 ILE A O 1
ATOM 1687 N N . THR A 1 205 ? -20.655 -1.444 10.934 1.00 90.75 205 THR A N 1
ATOM 1688 C CA . THR A 1 205 ? -20.893 -1.735 9.516 1.00 90.75 205 THR A CA 1
ATOM 1689 C C . THR A 1 205 ? -20.154 -0.690 8.699 1.00 90.75 205 THR A C 1
ATOM 1691 O O . THR A 1 205 ? -20.267 0.484 9.019 1.00 90.75 205 THR A O 1
ATOM 1694 N N . THR A 1 206 ? -19.380 -1.090 7.689 1.00 89.31 206 THR A N 1
ATOM 1695 C CA . THR A 1 206 ? -18.633 -0.136 6.853 1.00 89.31 206 THR A CA 1
ATOM 1696 C C . THR A 1 206 ? -18.392 -0.679 5.449 1.00 89.31 206 THR A C 1
ATOM 1698 O O . THR A 1 206 ? -18.231 -1.885 5.273 1.00 89.31 206 THR A O 1
ATOM 1701 N N . LYS A 1 207 ? -18.329 0.193 4.436 1.00 90.50 207 LYS A N 1
ATOM 1702 C CA . LYS A 1 207 ? -17.801 -0.171 3.106 1.00 90.50 207 LYS A CA 1
ATOM 1703 C C . LYS A 1 207 ? -16.336 0.219 2.919 1.00 90.50 207 LYS A C 1
ATOM 1705 O O . LYS A 1 207 ? -15.801 0.039 1.830 1.00 90.50 207 LYS A O 1
ATOM 1710 N N . LYS A 1 208 ? -15.657 0.736 3.943 1.00 89.25 208 LYS A N 1
ATOM 1711 C CA . LYS A 1 208 ? -14.215 0.957 3.843 1.00 89.25 208 LYS A CA 1
ATOM 1712 C C . LYS A 1 208 ? -13.485 -0.380 3.751 1.00 89.25 208 LYS A C 1
ATOM 1714 O O . LYS A 1 208 ? -13.840 -1.299 4.493 1.00 89.25 208 LYS A O 1
ATOM 1719 N N . PRO A 1 209 ? -12.459 -0.502 2.899 1.00 89.62 209 PRO A N 1
ATOM 1720 C CA . PRO A 1 209 ? -11.674 -1.730 2.807 1.00 89.62 209 PRO A CA 1
ATOM 1721 C C . PRO A 1 209 ? -10.794 -1.949 4.042 1.00 89.62 209 PRO A C 1
ATOM 1723 O O . PRO A 1 209 ? -10.491 -3.090 4.386 1.00 89.62 209 PRO A O 1
ATOM 1726 N N . HIS A 1 210 ? -10.435 -0.864 4.728 1.00 89.81 210 HIS A N 1
ATOM 1727 C CA . HIS A 1 210 ? -9.608 -0.872 5.920 1.00 89.81 210 HIS A CA 1
ATOM 1728 C C . HIS A 1 210 ? -10.251 -0.086 7.067 1.00 89.81 210 HIS A C 1
ATOM 1730 O O . HIS A 1 210 ? -10.823 0.989 6.866 1.00 89.81 210 HIS A O 1
ATOM 1736 N N . ILE A 1 211 ? -10.094 -0.601 8.288 1.00 88.88 211 ILE A N 1
ATOM 1737 C CA . ILE A 1 211 ? -10.374 0.118 9.535 1.00 88.88 211 ILE A CA 1
ATOM 1738 C C . ILE A 1 211 ? -9.065 0.516 10.218 1.00 88.88 211 ILE A C 1
ATOM 1740 O O . ILE A 1 211 ? -8.108 -0.262 10.259 1.00 88.88 211 ILE A O 1
ATOM 1744 N N . LEU A 1 212 ? -9.031 1.722 10.787 1.00 88.75 212 LEU A N 1
ATOM 1745 C CA . LEU A 1 212 ? -7.890 2.196 11.565 1.00 88.75 212 LEU A CA 1
ATOM 1746 C C . LEU A 1 212 ? -8.171 2.027 13.044 1.00 88.75 212 LEU A C 1
ATOM 1748 O O . LEU A 1 212 ? -9.185 2.504 13.554 1.00 88.75 212 LEU A O 1
ATOM 1752 N N . VAL A 1 213 ? -7.215 1.425 13.735 1.00 91.00 213 VAL A N 1
ATOM 1753 C CA . VAL A 1 213 ? -7.263 1.238 15.176 1.00 91.00 213 VAL A CA 1
ATOM 1754 C C . VAL A 1 213 ? -6.049 1.884 15.819 1.00 91.00 213 VAL A C 1
ATOM 1756 O O . VAL A 1 213 ? -4.909 1.612 15.453 1.00 91.00 213 VAL A O 1
ATOM 1759 N N . LYS A 1 214 ? -6.300 2.728 16.810 1.00 90.75 214 LYS A N 1
ATOM 1760 C CA . LYS A 1 214 ? -5.303 3.345 17.674 1.00 90.75 214 LYS A CA 1
ATOM 1761 C C . LYS A 1 214 ? -5.309 2.622 19.020 1.00 90.75 214 LYS A C 1
ATOM 1763 O O . LYS A 1 214 ? -6.365 2.390 19.602 1.00 90.75 214 LYS A O 1
ATOM 1768 N N . ILE A 1 215 ? -4.127 2.271 19.514 1.00 92.00 215 ILE A N 1
ATOM 1769 C CA . ILE A 1 215 ? -3.931 1.622 20.812 1.00 92.00 215 ILE A CA 1
ATOM 1770 C C . ILE A 1 215 ? -3.002 2.498 21.648 1.00 92.00 215 ILE A C 1
ATOM 1772 O O . ILE A 1 215 ? -1.922 2.892 21.197 1.00 92.00 215 ILE A O 1
ATOM 1776 N N . ARG A 1 216 ? -3.434 2.789 22.871 1.00 91.75 216 ARG A N 1
ATOM 1777 C CA . ARG A 1 216 ? -2.682 3.529 23.891 1.00 91.75 216 ARG A CA 1
ATOM 1778 C C . ARG A 1 216 ? -2.937 2.920 25.266 1.00 91.75 216 ARG A C 1
ATOM 1780 O O . ARG A 1 216 ? -3.818 2.076 25.409 1.00 91.75 216 ARG A O 1
ATOM 1787 N N . GLU A 1 217 ? -2.211 3.363 26.279 1.00 91.69 217 GLU A N 1
ATOM 1788 C CA . GLU A 1 217 ? -2.533 3.045 27.675 1.00 91.69 217 GLU A CA 1
ATOM 1789 C C . GLU A 1 217 ? -3.510 4.078 28.251 1.00 91.69 217 GLU A C 1
ATOM 1791 O O . GLU A 1 217 ? -3.494 5.248 27.874 1.00 91.69 217 GLU A O 1
ATOM 1796 N N . GLU A 1 218 ? -4.376 3.662 29.177 1.00 87.81 218 GLU A N 1
ATOM 1797 C CA . GLU A 1 218 ? -5.448 4.496 29.746 1.00 87.81 218 GLU A CA 1
ATOM 1798 C C . GLU A 1 218 ? -4.964 5.840 30.315 1.00 87.81 218 GLU A C 1
ATOM 1800 O O . GLU A 1 218 ? -5.661 6.848 30.200 1.00 87.81 218 GLU A O 1
ATOM 1805 N N . LYS A 1 219 ? -3.752 5.865 30.883 1.00 85.25 219 LYS A N 1
ATOM 1806 C CA . LYS A 1 219 ? -3.145 7.041 31.529 1.00 85.25 219 LYS A CA 1
ATOM 1807 C C . LYS A 1 219 ? -2.139 7.790 30.650 1.00 85.25 219 LYS A C 1
ATOM 1809 O O . LYS A 1 219 ? -1.454 8.676 31.154 1.00 85.25 219 LYS A O 1
ATOM 1814 N N . SER A 1 220 ? -2.024 7.425 29.374 1.00 83.31 220 SER A N 1
ATOM 1815 C CA . SER A 1 220 ? -1.121 8.065 28.421 1.00 83.31 220 SER A CA 1
ATOM 1816 C C . SER A 1 220 ? -1.886 8.531 27.185 1.00 83.31 220 SER A C 1
ATOM 1818 O O . SER A 1 220 ? -2.708 7.802 26.628 1.00 83.31 220 SER A O 1
ATOM 1820 N N . ASP A 1 221 ? -1.580 9.744 26.729 1.00 79.81 221 ASP A N 1
ATOM 1821 C CA . ASP A 1 221 ? -2.043 10.255 25.434 1.00 79.81 221 ASP A CA 1
ATOM 1822 C C . ASP A 1 221 ? -1.130 9.812 24.278 1.00 79.81 221 ASP A C 1
ATOM 1824 O O . ASP A 1 221 ? -1.422 10.057 23.101 1.00 79.81 221 ASP A O 1
ATOM 1828 N N . GLU A 1 222 ? -0.015 9.148 24.593 1.00 84.69 222 GLU A N 1
ATOM 1829 C CA . GLU A 1 222 ? 0.907 8.623 23.600 1.00 84.69 222 GLU A CA 1
ATOM 1830 C C . GLU A 1 222 ? 0.286 7.435 22.856 1.00 84.69 222 GLU A C 1
ATOM 1832 O O . GLU A 1 222 ? -0.188 6.462 23.443 1.00 84.69 222 GLU A O 1
ATOM 1837 N N . VAL A 1 223 ? 0.287 7.525 21.524 1.00 83.88 223 VAL A N 1
ATOM 1838 C CA . VAL A 1 223 ? -0.101 6.415 20.650 1.00 83.88 223 VAL A CA 1
ATOM 1839 C C . VAL A 1 223 ? 1.023 5.392 20.686 1.00 83.88 223 VAL A C 1
ATOM 1841 O O . VAL A 1 223 ? 2.114 5.685 20.205 1.00 83.88 223 VAL A O 1
ATOM 1844 N N . ILE A 1 224 ? 0.738 4.194 21.189 1.00 86.50 224 ILE A N 1
ATOM 1845 C CA . ILE A 1 224 ? 1.699 3.088 21.184 1.00 86.50 224 ILE A CA 1
ATOM 1846 C C . ILE A 1 224 ? 1.646 2.375 19.836 1.00 86.50 224 ILE A C 1
ATOM 1848 O O . ILE A 1 224 ? 2.678 2.119 19.219 1.00 86.50 224 ILE A O 1
ATOM 1852 N N . TYR A 1 225 ? 0.434 2.086 19.354 1.00 87.62 225 TYR A N 1
ATOM 1853 C CA . TYR A 1 225 ? 0.232 1.445 18.060 1.00 87.62 225 TYR A CA 1
ATOM 1854 C C . TYR A 1 225 ? -0.854 2.138 17.253 1.00 87.62 225 TYR A C 1
ATOM 1856 O O . TYR A 1 225 ? -1.922 2.472 17.766 1.00 87.62 225 TYR A O 1
ATOM 1864 N N . LEU A 1 226 ? -0.596 2.268 15.958 1.00 86.81 226 LEU A N 1
ATOM 1865 C CA . LEU A 1 226 ? -1.604 2.517 14.942 1.00 86.81 226 LEU A CA 1
ATOM 1866 C C . LEU A 1 226 ? -1.645 1.299 14.018 1.00 86.81 226 LEU A C 1
ATOM 1868 O O . LEU A 1 226 ? -0.640 0.960 13.398 1.00 86.81 226 LEU A O 1
ATOM 1872 N N . ALA A 1 227 ? -2.774 0.604 13.966 1.00 88.19 227 ALA A N 1
ATOM 1873 C CA . ALA A 1 227 ? -2.958 -0.605 13.178 1.00 88.19 227 ALA A CA 1
ATOM 1874 C C . ALA A 1 227 ? -4.005 -0.387 12.083 1.00 88.19 227 ALA A C 1
ATOM 1876 O O . ALA A 1 227 ? -5.040 0.235 12.323 1.00 88.19 227 ALA A O 1
ATOM 1877 N N . ILE A 1 228 ? -3.750 -0.947 10.902 1.00 87.19 228 ILE A N 1
ATOM 1878 C CA . ILE A 1 228 ? -4.762 -1.134 9.860 1.00 87.19 228 ILE A CA 1
ATOM 1879 C C . ILE A 1 228 ? -5.211 -2.580 9.899 1.00 87.19 228 ILE A C 1
ATOM 1881 O O . ILE A 1 228 ? -4.379 -3.491 9.883 1.00 87.19 228 ILE A O 1
ATOM 1885 N N . LEU A 1 229 ? -6.523 -2.780 9.922 1.00 89.88 229 LEU A N 1
ATOM 1886 C CA . LEU A 1 229 ? -7.114 -4.090 9.725 1.00 89.88 229 LEU A CA 1
ATOM 1887 C C . LEU A 1 229 ? -7.941 -4.075 8.446 1.00 89.88 229 LEU A C 1
ATOM 1889 O O . LEU A 1 229 ? -8.682 -3.128 8.189 1.00 89.88 229 LEU A O 1
ATOM 1893 N N . ASP A 1 230 ? -7.830 -5.144 7.669 1.00 90.62 230 ASP A N 1
ATOM 1894 C CA . ASP A 1 230 ? -8.743 -5.429 6.569 1.00 90.62 230 ASP A CA 1
ATOM 1895 C C . ASP A 1 230 ? -10.168 -5.596 7.112 1.00 90.62 230 ASP A C 1
ATOM 1897 O O . ASP A 1 230 ? -10.408 -6.404 8.010 1.00 90.62 230 ASP A O 1
ATOM 1901 N N . SER A 1 231 ? -11.119 -4.821 6.596 1.00 91.62 231 SER A N 1
ATOM 1902 C CA . SER A 1 231 ? -12.477 -4.767 7.146 1.00 91.62 231 SER A CA 1
ATOM 1903 C C . SER A 1 231 ? -13.238 -6.088 7.010 1.00 91.62 231 SER A C 1
ATOM 1905 O O . SER A 1 231 ? -14.143 -6.345 7.798 1.00 91.62 231 SER A O 1
ATOM 1907 N N . GLN A 1 232 ? -12.897 -6.929 6.026 1.00 90.94 232 GLN A N 1
ATOM 1908 C CA . GLN A 1 232 ? -13.595 -8.196 5.782 1.00 90.94 232 GLN A CA 1
ATOM 1909 C C . GLN A 1 232 ? -13.037 -9.341 6.632 1.00 90.94 232 GLN A C 1
ATOM 1911 O O . GLN A 1 232 ? -13.794 -10.169 7.133 1.00 90.94 232 GLN A O 1
ATOM 1916 N N . SER A 1 233 ? -11.715 -9.409 6.784 1.00 90.62 233 SER A N 1
ATOM 1917 C CA . SER A 1 233 ? -11.024 -10.529 7.440 1.00 90.62 233 SER A CA 1
ATOM 1918 C C . SER A 1 233 ? -10.487 -10.207 8.839 1.00 90.62 233 SER A C 1
ATOM 1920 O O . SER A 1 233 ? -10.094 -11.114 9.585 1.00 90.62 233 SER A O 1
ATOM 1922 N N . LEU A 1 234 ? -10.437 -8.919 9.194 1.00 90.56 234 LEU A N 1
ATOM 1923 C CA . LEU A 1 234 ? -9.785 -8.373 10.388 1.00 90.56 234 LEU A CA 1
ATOM 1924 C C . LEU A 1 234 ? -8.314 -8.797 10.522 1.00 90.56 234 LEU A C 1
ATOM 1926 O O . LEU A 1 234 ? -7.751 -8.817 11.621 1.00 90.56 234 LEU A O 1
ATOM 1930 N N . VAL A 1 235 ? -7.679 -9.170 9.406 1.00 89.69 235 VAL A N 1
ATOM 1931 C CA . VAL A 1 235 ? -6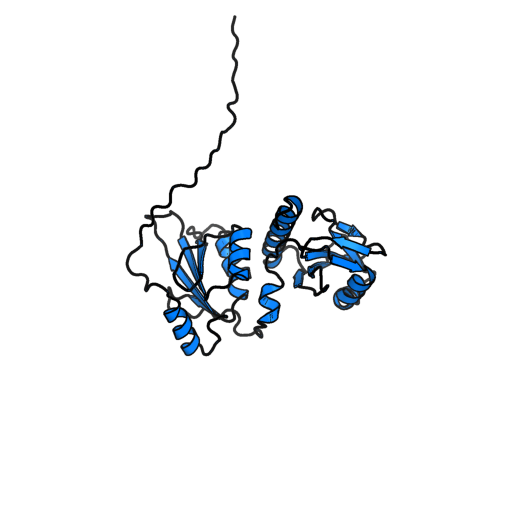.235 -9.389 9.345 1.00 89.69 235 VAL A CA 1
ATOM 1932 C C . VAL A 1 235 ? -5.554 -8.038 9.517 1.00 89.69 235 VAL A C 1
ATOM 1934 O O . VAL A 1 235 ? -5.942 -7.053 8.898 1.00 89.69 235 VAL A O 1
ATOM 1937 N N . ILE A 1 236 ? -4.547 -7.989 10.389 1.00 87.38 236 ILE A N 1
ATOM 1938 C CA . ILE A 1 236 ? -3.755 -6.779 10.602 1.00 87.38 236 ILE A CA 1
ATOM 1939 C C . ILE A 1 236 ? -2.820 -6.612 9.404 1.00 87.38 236 ILE A C 1
ATOM 1941 O O . ILE A 1 236 ? -1.799 -7.300 9.327 1.00 87.38 236 ILE A O 1
ATOM 1945 N N . SER A 1 237 ? -3.177 -5.703 8.503 1.00 82.25 237 SER A N 1
ATOM 1946 C CA . SER A 1 237 ? -2.430 -5.394 7.285 1.00 82.25 237 SER A CA 1
ATOM 1947 C C . SER A 1 237 ? -1.148 -4.611 7.557 1.00 82.25 237 SER A C 1
ATOM 1949 O O . SER A 1 237 ? -0.158 -4.766 6.853 1.00 82.25 237 SER A O 1
ATOM 1951 N N . GLY A 1 238 ? -1.146 -3.768 8.592 1.00 79.31 238 GLY A N 1
ATOM 1952 C CA . GLY A 1 238 ? -0.002 -2.931 8.943 1.00 79.31 238 GLY A CA 1
ATOM 1953 C C . GLY A 1 238 ? -0.078 -2.441 10.383 1.00 79.31 238 GLY A C 1
ATOM 1954 O O . GLY A 1 238 ? -1.167 -2.272 10.929 1.00 79.31 238 GLY A O 1
ATOM 1955 N N . ILE A 1 239 ? 1.082 -2.240 11.009 1.00 82.62 239 ILE A N 1
ATOM 1956 C CA . ILE A 1 239 ? 1.211 -1.686 12.362 1.00 82.62 239 ILE A CA 1
ATOM 1957 C C . ILE A 1 239 ? 2.322 -0.652 12.333 1.00 82.62 239 ILE A C 1
ATOM 1959 O O . ILE A 1 239 ? 3.403 -0.925 11.814 1.00 82.62 239 ILE A O 1
ATOM 1963 N N . VAL A 1 240 ? 2.078 0.492 12.957 1.00 79.88 240 VAL A N 1
ATOM 1964 C CA . VAL A 1 240 ? 3.068 1.546 13.100 1.00 79.88 240 VAL A CA 1
ATOM 1965 C C . VAL A 1 240 ? 3.205 1.950 14.563 1.00 79.88 240 VAL A C 1
ATOM 1967 O O . VAL A 1 240 ? 2.208 2.170 15.247 1.00 79.88 240 VAL A O 1
ATOM 1970 N N . GLN A 1 241 ? 4.450 1.986 15.051 1.00 75.62 241 GLN A N 1
ATOM 1971 C CA . GLN A 1 241 ? 4.770 2.091 16.485 1.00 75.62 241 GLN A CA 1
ATOM 1972 C C . GLN A 1 241 ? 5.366 3.455 16.892 1.00 75.62 241 GLN A C 1
ATOM 1974 O O . GLN A 1 241 ? 5.512 3.731 18.073 1.00 75.62 241 GLN A O 1
ATOM 1979 N N . SER A 1 242 ? 5.740 4.320 15.938 1.00 64.19 242 SER A N 1
ATOM 1980 C CA . SER A 1 242 ? 6.350 5.633 16.220 1.00 64.19 242 SER A CA 1
ATOM 1981 C C . SER A 1 242 ? 5.981 6.659 15.159 1.00 64.19 242 SER A C 1
ATOM 1983 O O . SER A 1 242 ? 6.216 6.385 13.988 1.00 64.19 242 SER A O 1
ATOM 1985 N N . LYS A 1 243 ? 5.520 7.857 15.557 1.00 61.16 243 LYS A N 1
ATOM 1986 C CA . LYS A 1 243 ? 5.153 8.988 14.668 1.00 61.16 243 LYS A CA 1
ATOM 1987 C C . LYS A 1 243 ? 6.254 9.434 13.691 1.00 61.16 243 LYS A C 1
ATOM 1989 O O . LYS A 1 243 ? 5.995 10.253 12.816 1.00 61.16 243 LYS A O 1
ATOM 1994 N N . HIS A 1 244 ? 7.475 8.933 13.857 1.00 58.88 244 HIS A N 1
ATOM 1995 C CA . HIS A 1 244 ? 8.638 9.277 13.044 1.00 58.88 244 HIS A CA 1
ATOM 1996 C C . HIS A 1 244 ? 9.073 8.159 12.092 1.00 58.88 244 HIS A C 1
ATOM 1998 O O . HIS A 1 244 ? 10.140 8.264 11.490 1.00 58.88 244 HIS A O 1
ATOM 2004 N N . SER A 1 245 ? 8.294 7.080 11.964 1.00 63.69 245 SER A N 1
ATOM 2005 C CA . SER A 1 245 ? 8.641 6.001 11.044 1.00 63.69 245 SER A CA 1
ATOM 2006 C C . SER A 1 245 ? 8.271 6.385 9.596 1.00 63.69 245 SER A C 1
ATOM 2008 O O . SER A 1 245 ? 7.183 6.914 9.371 1.00 63.69 245 SER A O 1
ATOM 2010 N N . PRO A 1 246 ? 9.141 6.137 8.600 1.00 60.91 246 PRO A N 1
ATOM 2011 C CA . PRO A 1 246 ? 8.841 6.310 7.171 1.00 60.91 246 PRO A CA 1
ATOM 2012 C C . PRO A 1 246 ? 7.508 5.698 6.717 1.00 60.91 246 PRO A C 1
ATOM 2014 O O . PRO A 1 246 ? 6.806 6.212 5.845 1.00 60.91 246 PRO A O 1
ATOM 2017 N N . GLU A 1 247 ? 7.124 4.596 7.354 1.00 65.69 247 GLU A N 1
ATOM 2018 C CA . GLU A 1 247 ? 5.882 3.880 7.106 1.00 65.69 247 GLU A CA 1
ATOM 2019 C C . GLU A 1 247 ? 4.636 4.705 7.482 1.00 65.69 247 GLU A C 1
ATOM 2021 O O . GLU A 1 247 ? 3.588 4.475 6.884 1.00 65.69 247 GLU A O 1
ATOM 2026 N N . TRP A 1 248 ? 4.734 5.704 8.379 1.00 69.56 248 TRP A N 1
ATOM 2027 C CA . TRP A 1 248 ? 3.616 6.601 8.739 1.00 69.56 248 TRP A CA 1
ATOM 2028 C C . TRP A 1 248 ? 3.093 7.408 7.556 1.00 69.56 248 TRP A C 1
ATOM 2030 O O . TRP A 1 248 ? 1.882 7.554 7.399 1.00 69.56 248 TRP A O 1
ATOM 2040 N N . ASN A 1 249 ? 3.985 7.943 6.723 1.00 71.75 249 ASN A N 1
ATOM 2041 C CA . ASN A 1 249 ? 3.562 8.772 5.597 1.00 71.75 249 ASN A CA 1
ATOM 2042 C C . ASN A 1 249 ? 2.783 7.923 4.593 1.00 71.75 249 ASN A C 1
ATOM 2044 O O . ASN A 1 249 ? 1.650 8.245 4.252 1.00 71.75 249 ASN A O 1
ATOM 2048 N N . ASN A 1 250 ? 3.352 6.781 4.206 1.00 74.12 250 ASN A N 1
ATOM 2049 C CA . ASN A 1 250 ? 2.735 5.857 3.253 1.00 74.12 250 ASN A CA 1
ATOM 2050 C C . ASN A 1 250 ? 1.395 5.320 3.768 1.00 74.12 250 ASN A C 1
ATOM 2052 O O . ASN A 1 250 ? 0.419 5.259 3.021 1.00 74.12 250 ASN A O 1
ATOM 2056 N N . PHE A 1 251 ? 1.337 5.012 5.065 1.00 77.44 251 PHE A N 1
ATOM 2057 C CA . PHE A 1 251 ? 0.118 4.634 5.765 1.00 77.44 251 PHE A CA 1
ATOM 2058 C C . PHE A 1 251 ? -0.992 5.676 5.575 1.00 77.44 251 PHE A C 1
ATOM 2060 O O . PHE A 1 251 ? -2.089 5.330 5.141 1.00 77.44 251 PHE A O 1
ATOM 2067 N N . PHE A 1 252 ? -0.726 6.958 5.843 1.00 79.25 252 PHE A N 1
ATOM 2068 C CA . PHE A 1 252 ? -1.760 7.988 5.715 1.00 79.25 252 PHE A CA 1
ATOM 2069 C C . PHE A 1 252 ? -2.129 8.300 4.274 1.00 79.25 252 PHE A C 1
ATOM 2071 O O . PHE A 1 252 ? -3.287 8.612 4.018 1.00 79.25 252 PHE A O 1
ATOM 2078 N N . MET A 1 253 ? -1.195 8.185 3.330 1.00 82.56 253 MET A N 1
ATOM 2079 C CA . MET A 1 253 ? -1.512 8.368 1.913 1.00 82.56 253 MET A CA 1
ATOM 2080 C C . MET A 1 253 ? -2.554 7.355 1.439 1.00 82.56 253 MET A C 1
ATOM 2082 O O . MET A 1 253 ? -3.534 7.743 0.809 1.00 82.56 253 MET A O 1
ATOM 2086 N N . VAL A 1 254 ? -2.392 6.080 1.813 1.00 86.06 254 VAL A N 1
ATOM 2087 C CA . VAL A 1 254 ? -3.373 5.028 1.507 1.00 86.06 254 VAL A CA 1
ATOM 2088 C C . VAL A 1 254 ? -4.717 5.329 2.144 1.00 86.06 254 VAL A C 1
ATOM 2090 O O . VAL A 1 254 ? -5.725 5.369 1.448 1.00 86.06 254 VAL A O 1
ATOM 2093 N N . ILE A 1 255 ? -4.736 5.597 3.448 1.00 84.00 255 ILE A N 1
ATOM 2094 C CA . ILE A 1 255 ? -5.991 5.834 4.161 1.00 84.00 255 ILE A CA 1
ATOM 2095 C C . ILE A 1 255 ? -6.724 7.074 3.648 1.00 84.00 255 ILE A C 1
ATOM 2097 O O . ILE A 1 255 ? -7.948 7.052 3.543 1.00 84.00 255 ILE A O 1
ATOM 2101 N N . ASN A 1 256 ? -6.004 8.145 3.313 1.00 85.31 256 ASN A N 1
ATOM 2102 C CA . ASN A 1 256 ? -6.612 9.355 2.770 1.00 85.31 256 ASN A CA 1
ATOM 2103 C C . ASN A 1 256 ? -7.249 9.087 1.405 1.00 85.31 256 ASN A C 1
ATOM 2105 O O . ASN A 1 256 ? -8.390 9.490 1.195 1.00 85.31 256 ASN A O 1
ATOM 2109 N N . ALA A 1 257 ? -6.558 8.357 0.526 1.00 88.50 257 ALA A N 1
ATOM 2110 C CA . ALA A 1 257 ? -7.099 7.960 -0.769 1.00 88.50 257 ALA A CA 1
ATOM 2111 C C . ALA A 1 257 ? -8.342 7.061 -0.634 1.00 88.50 257 ALA A C 1
ATOM 2113 O O . ALA A 1 257 ? -9.356 7.285 -1.292 1.00 88.50 257 ALA A O 1
ATOM 2114 N N . GLU A 1 258 ? -8.304 6.071 0.260 1.00 88.81 258 GLU A N 1
ATOM 2115 C CA . GLU A 1 258 ? -9.459 5.203 0.529 1.00 88.81 258 GLU A CA 1
ATOM 2116 C C . GLU A 1 258 ? -10.637 5.976 1.127 1.00 88.81 258 GLU A C 1
ATOM 2118 O O . GLU A 1 258 ? -11.792 5.703 0.802 1.00 88.81 258 GLU A O 1
ATOM 2123 N N . ASN A 1 259 ? -10.362 6.946 2.003 1.00 85.50 259 ASN A N 1
ATOM 2124 C CA . ASN A 1 259 ? -11.390 7.787 2.597 1.00 85.50 259 ASN A CA 1
ATOM 2125 C C . ASN A 1 259 ? -12.028 8.707 1.557 1.00 85.50 259 ASN A C 1
ATOM 2127 O O . ASN A 1 259 ? -13.245 8.809 1.528 1.00 85.50 259 ASN A O 1
ATOM 2131 N N . GLU A 1 260 ? -11.235 9.346 0.703 1.00 87.69 260 GLU A N 1
ATOM 2132 C CA . GLU A 1 260 ? -11.744 10.189 -0.378 1.00 87.69 260 GLU A CA 1
ATOM 2133 C C . GLU A 1 260 ? -12.646 9.389 -1.330 1.00 87.69 260 GLU A C 1
ATOM 2135 O O . GLU A 1 260 ? -13.766 9.813 -1.601 1.00 87.69 260 GLU A O 1
ATOM 2140 N N . ASP A 1 261 ? -12.232 8.191 -1.752 1.00 88.25 261 ASP A N 1
ATOM 2141 C CA . ASP A 1 261 ? -13.062 7.353 -2.631 1.00 88.25 261 ASP A CA 1
ATOM 2142 C C . ASP A 1 261 ? -14.328 6.847 -1.945 1.00 88.25 261 ASP A C 1
ATOM 2144 O O . ASP A 1 261 ? -15.384 6.765 -2.573 1.00 88.25 261 ASP A O 1
ATOM 2148 N N . TYR A 1 262 ? -14.240 6.537 -0.650 1.00 85.44 262 TYR A N 1
ATOM 2149 C CA . TYR A 1 262 ? -15.403 6.187 0.157 1.00 85.44 262 TYR A CA 1
ATOM 2150 C C . TYR A 1 262 ? -16.408 7.346 0.232 1.00 85.44 262 TYR A C 1
ATOM 2152 O O . TYR A 1 262 ? -17.598 7.125 0.016 1.00 85.44 262 TYR A O 1
ATOM 2160 N N . GLN A 1 263 ? -15.942 8.571 0.502 1.00 83.38 263 GLN A N 1
ATOM 2161 C CA . GLN A 1 263 ? -16.798 9.763 0.583 1.00 83.38 263 GLN A CA 1
ATOM 2162 C C . GLN A 1 263 ? -17.404 10.139 -0.777 1.00 83.38 263 GLN A C 1
ATOM 2164 O O . GLN A 1 263 ? -18.531 10.623 -0.832 1.00 83.38 263 GLN A O 1
ATOM 2169 N N . ASN A 1 264 ? -16.680 9.885 -1.869 1.00 84.38 264 ASN A N 1
ATOM 2170 C CA . ASN A 1 264 ? -17.134 10.152 -3.234 1.00 84.38 264 ASN A CA 1
ATOM 2171 C C . ASN A 1 264 ? -17.974 9.011 -3.841 1.00 84.38 264 ASN A C 1
ATOM 2173 O O . ASN A 1 264 ? -18.307 9.071 -5.024 1.00 84.38 264 ASN A O 1
ATOM 2177 N N . GLU A 1 265 ? -18.296 7.968 -3.066 1.00 76.50 265 GLU A N 1
ATOM 2178 C CA . GLU A 1 265 ? -19.043 6.781 -3.512 1.00 76.50 265 GLU A CA 1
ATOM 2179 C C . GLU A 1 265 ? -18.453 6.114 -4.773 1.00 76.50 265 GLU A C 1
ATOM 2181 O O . GLU A 1 265 ? -19.171 5.558 -5.608 1.00 76.50 265 GLU A O 1
ATOM 2186 N N . MET A 1 266 ? -17.128 6.155 -4.922 1.00 63.91 266 MET A N 1
ATOM 2187 C CA . MET A 1 266 ? -16.439 5.576 -6.073 1.00 63.91 266 MET A CA 1
ATOM 2188 C C . MET A 1 266 ? -16.356 4.050 -5.926 1.00 63.91 266 MET A C 1
ATOM 2190 O O . MET A 1 266 ? -15.768 3.543 -4.970 1.00 63.91 266 MET A O 1
ATOM 2194 N N . VAL A 1 267 ? -16.950 3.310 -6.873 1.00 58.81 267 VAL A N 1
ATOM 2195 C CA . VAL A 1 267 ? -16.981 1.829 -6.912 1.00 58.81 267 VAL A CA 1
ATOM 2196 C C . VAL A 1 267 ? -16.077 1.287 -8.017 1.00 58.81 267 VAL A C 1
ATOM 2198 O O . VAL A 1 267 ? -16.208 1.740 -9.175 1.00 58.81 267 VAL A O 1
#